Protein AF-A0A0B8N2N9-F1 (afdb_monomer_lite)

Foldseek 3Di:
DDDPVNDPLVVVLVVLCQLAPDFPDAAEVPDPPSNSHPCCLCVDDDVSVVSNLLCCQQRHEYEPADPPLVVLVVVCVVCDLVSLLNHAHYEYEDFAWAFDPDDPDRQIDGDPSSLVSLVSNLVRNLQYAEYEHEVLSRVVSVVVQVVVCVVPPCSLLRSLVVSLVSNPSSPNYNAYEYEDAQPDDDDPNVVSNVVSVHHYDHDPDPRPVCPPCVVVVVVVVVVVVVVVPDPDDDDDDDDDDDDPDDPDDDDDDDDDDD

Structure (mmCIF, N/CA/C/O backbone):
data_AF-A0A0B8N2N9-F1
#
_entry.id   AF-A0A0B8N2N9-F1
#
loop_
_atom_site.group_PDB
_atom_site.id
_atom_site.type_symbol
_atom_site.label_atom_id
_atom_site.label_alt_id
_atom_site.label_comp_id
_atom_site.label_asym_id
_atom_site.label_entity_id
_atom_site.label_seq_id
_atom_site.pdbx_PDB_ins_code
_atom_site.Cartn_x
_atom_site.Cartn_y
_atom_site.Cartn_z
_atom_site.occupancy
_atom_site.B_iso_or_equiv
_atom_site.auth_seq_id
_atom_site.auth_comp_id
_atom_site.auth_asym_id
_atom_site.auth_atom_id
_atom_site.pdbx_PDB_model_num
ATOM 1 N N . MET A 1 1 ? -22.002 8.592 38.693 1.00 50.53 1 MET A N 1
ATOM 2 C CA . MET A 1 1 ? -20.831 8.363 37.818 1.00 50.53 1 MET A CA 1
ATOM 3 C C . MET A 1 1 ? -21.271 7.616 36.566 1.00 50.53 1 MET A C 1
ATOM 5 O O . MET A 1 1 ? -21.759 6.496 36.663 1.00 50.53 1 MET A O 1
ATOM 9 N N . THR A 1 2 ? -21.170 8.249 35.402 1.00 67.31 2 THR A N 1
ATOM 10 C CA . THR A 1 2 ? -21.420 7.632 34.091 1.00 67.31 2 THR A CA 1
ATOM 11 C C . THR A 1 2 ? -20.153 6.925 33.614 1.00 67.31 2 THR A C 1
ATOM 13 O O . THR A 1 2 ? -19.107 7.550 33.493 1.00 67.31 2 THR A O 1
ATOM 16 N N . SER A 1 3 ? -20.231 5.614 33.376 1.00 88.38 3 SER A N 1
ATOM 17 C CA . SER A 1 3 ? -19.127 4.834 32.795 1.00 88.38 3 SER A CA 1
ATOM 18 C C . SER A 1 3 ? -19.016 5.098 31.290 1.00 88.38 3 SER A C 1
ATOM 20 O O . SER A 1 3 ? -20.041 5.211 30.620 1.00 88.38 3 SER A O 1
ATOM 22 N N . PHE A 1 4 ? -17.793 5.140 30.748 1.00 90.44 4 PHE A N 1
ATOM 23 C CA . PHE A 1 4 ? -17.531 5.313 29.311 1.00 90.44 4 PHE A CA 1
ATOM 24 C C . PHE A 1 4 ? -18.289 4.293 28.441 1.00 90.44 4 PHE A C 1
ATOM 26 O O . PHE A 1 4 ? -18.852 4.644 27.408 1.00 90.44 4 PHE A O 1
ATOM 33 N N . LEU A 1 5 ? -18.415 3.043 28.902 1.00 92.00 5 LEU A N 1
ATOM 34 C CA . LEU A 1 5 ? -19.148 1.987 28.187 1.00 92.00 5 LEU A CA 1
ATOM 35 C C . LEU A 1 5 ? -20.670 2.200 28.149 1.00 92.00 5 LEU A C 1
ATOM 37 O O . LEU A 1 5 ? -21.363 1.530 27.388 1.00 92.00 5 LEU A O 1
ATOM 41 N N . ARG A 1 6 ? -21.206 3.130 28.949 1.00 93.75 6 ARG A N 1
ATOM 42 C CA . ARG A 1 6 ? -22.623 3.523 28.899 1.00 93.75 6 ARG A CA 1
ATOM 43 C C . ARG A 1 6 ? -22.899 4.620 27.873 1.00 93.75 6 ARG A C 1
ATOM 45 O O . ARG A 1 6 ? -24.063 4.891 27.597 1.00 93.75 6 ARG A O 1
ATOM 52 N N . LEU A 1 7 ? -21.863 5.251 27.318 1.00 93.88 7 LEU A N 1
ATOM 53 C CA . LEU A 1 7 ? -22.02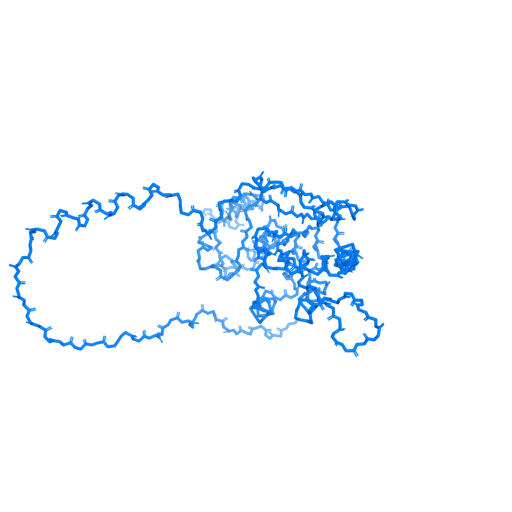8 6.176 26.198 1.00 93.88 7 LEU A CA 1
ATOM 54 C C . LEU A 1 7 ? -22.527 5.406 24.966 1.00 93.88 7 LEU A C 1
ATOM 56 O O . LEU A 1 7 ? -22.132 4.257 24.793 1.00 93.88 7 LEU A O 1
ATOM 60 N N . PRO A 1 8 ? -23.344 5.996 24.081 1.00 94.62 8 PRO A N 1
ATOM 61 C CA . PRO A 1 8 ? -23.713 5.350 22.824 1.00 94.62 8 PRO A CA 1
ATOM 62 C C . PRO A 1 8 ? -22.475 4.986 21.979 1.00 94.62 8 PRO A C 1
ATOM 64 O O . PRO A 1 8 ? -21.514 5.762 21.971 1.00 94.62 8 PRO A O 1
ATOM 67 N N . PRO A 1 9 ? -22.493 3.879 21.208 1.00 92.12 9 PRO A N 1
ATOM 68 C CA . PRO A 1 9 ? -21.352 3.459 20.381 1.00 92.12 9 PRO A CA 1
ATOM 69 C C . PRO A 1 9 ? -20.821 4.562 19.457 1.00 92.12 9 PRO A C 1
ATOM 71 O O . PRO A 1 9 ? -19.615 4.750 19.340 1.00 92.12 9 PRO A O 1
ATOM 74 N N . LYS A 1 10 ? -21.719 5.369 18.876 1.00 92.94 10 LYS A N 1
ATOM 75 C CA . LYS A 1 10 ? -21.349 6.512 18.027 1.00 92.94 10 LYS A CA 1
ATOM 76 C C . LYS A 1 10 ? -20.498 7.550 18.768 1.00 92.94 10 LYS A C 1
ATOM 78 O O . LYS A 1 10 ? -19.535 8.057 18.209 1.00 92.94 10 LYS A O 1
ATOM 83 N N . VAL A 1 11 ? -20.820 7.836 20.031 1.00 94.50 11 VAL A N 1
ATOM 84 C CA . VAL A 1 11 ? -20.056 8.787 20.856 1.00 94.50 11 VAL A CA 1
ATOM 85 C C . VAL A 1 11 ? -18.686 8.207 21.207 1.00 94.50 11 VAL A C 1
ATOM 87 O O . VAL A 1 11 ? -17.689 8.918 21.126 1.00 94.50 11 VAL A O 1
ATOM 90 N N . ARG A 1 12 ? -18.606 6.909 21.532 1.00 94.69 12 ARG A N 1
ATOM 91 C CA . ARG A 1 12 ? -17.315 6.238 21.768 1.00 94.69 12 ARG A CA 1
ATOM 92 C C . ARG A 1 12 ? -16.430 6.240 20.524 1.00 94.69 12 ARG A C 1
ATOM 94 O O . ARG A 1 12 ? -15.254 6.561 20.632 1.00 94.69 12 ARG A O 1
ATOM 101 N N . SER A 1 13 ? -17.005 5.968 19.352 1.00 92.12 13 SER A N 1
ATOM 102 C CA . SER A 1 13 ? -16.300 6.033 18.066 1.00 92.12 13 SER A CA 1
ATOM 103 C C . SER A 1 13 ? -15.718 7.419 17.792 1.00 92.12 13 SER A C 1
ATOM 105 O O . SER A 1 13 ? -14.561 7.511 17.395 1.00 92.12 13 SER A O 1
ATOM 107 N N . MET A 1 14 ? -16.458 8.494 18.087 1.00 92.06 14 MET A N 1
ATOM 108 C CA . MET A 1 14 ? -15.913 9.851 17.985 1.00 92.06 14 MET A CA 1
ATOM 109 C C . MET A 1 14 ? -14.700 10.040 18.898 1.00 92.06 14 MET A C 1
ATOM 111 O O . MET A 1 14 ? -13.682 10.546 18.443 1.00 92.06 14 MET A O 1
ATOM 115 N N . VAL A 1 15 ? -14.773 9.582 20.154 1.00 92.25 15 VAL A N 1
ATOM 116 C CA . VAL A 1 15 ? -13.629 9.637 21.081 1.00 92.25 15 VAL A CA 1
ATOM 117 C C . VAL A 1 15 ? -12.432 8.871 20.522 1.00 92.25 15 VAL A C 1
ATOM 119 O O . VAL A 1 15 ? -11.325 9.390 20.559 1.00 92.25 15 VAL A O 1
ATOM 122 N N . TYR A 1 16 ? -12.634 7.680 19.956 1.00 92.12 16 TYR A N 1
ATOM 123 C CA . TYR A 1 16 ? -11.548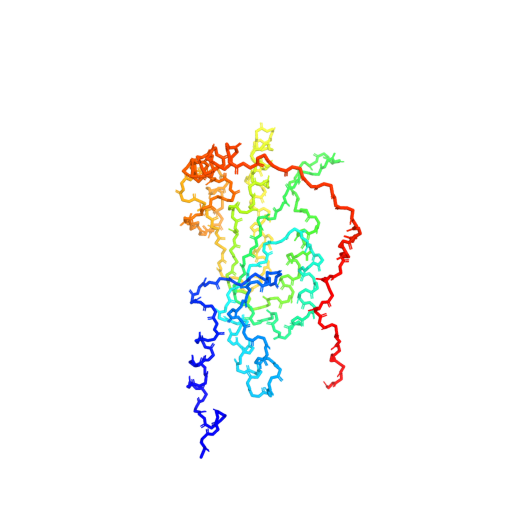 6.917 19.341 1.00 92.12 16 TYR A CA 1
ATOM 124 C C . TYR A 1 16 ? -10.884 7.651 18.176 1.00 92.12 16 TYR A C 1
ATOM 126 O O . TYR A 1 16 ? -9.663 7.629 18.107 1.00 92.12 16 TYR A O 1
ATOM 134 N N . ARG A 1 17 ? -11.644 8.345 17.319 1.00 89.44 17 ARG A N 1
ATOM 135 C CA . ARG A 1 17 ? -11.077 9.141 16.213 1.00 89.44 17 ARG A CA 1
ATOM 136 C C . ARG A 1 17 ? -10.231 10.322 16.691 1.00 89.44 17 ARG A C 1
ATOM 138 O O . ARG A 1 17 ? -9.261 10.686 16.042 1.00 89.44 17 ARG A O 1
ATOM 145 N N . TYR A 1 18 ? -10.553 10.903 17.848 1.00 88.00 18 TYR A N 1
ATOM 146 C CA . TYR A 1 18 ? -9.685 11.908 18.479 1.00 88.00 18 TYR A CA 1
ATOM 147 C C . TYR A 1 18 ? -8.385 11.310 19.046 1.00 88.00 18 TYR A C 1
ATOM 149 O O . TYR A 1 18 ? -7.447 12.050 19.328 1.00 88.00 18 TYR A O 1
ATOM 157 N N . LEU A 1 19 ? -8.335 9.987 19.224 1.00 86.56 19 LEU A N 1
ATOM 158 C CA . LEU A 1 19 ? -7.193 9.216 19.726 1.00 86.56 19 LEU A CA 1
ATOM 159 C C . LEU A 1 19 ? -6.447 8.489 18.596 1.00 86.56 19 LEU A C 1
ATOM 161 O O . LEU A 1 19 ? -5.787 7.477 18.832 1.00 86.56 19 LEU A O 1
ATOM 165 N N . THR A 1 20 ? -6.600 8.947 17.360 1.00 84.25 20 THR A N 1
ATOM 166 C CA . THR A 1 20 ? -5.866 8.444 16.197 1.00 84.25 20 THR A CA 1
ATOM 167 C C . THR A 1 20 ? -5.141 9.604 15.522 1.00 84.25 20 THR A C 1
ATOM 169 O O . THR A 1 20 ? -5.406 10.767 15.850 1.00 84.25 20 THR A O 1
ATOM 172 N N . PRO A 1 21 ? -4.182 9.341 14.616 1.00 82.25 21 PRO A N 1
ATOM 173 C CA . PRO A 1 21 ? -3.612 10.393 13.782 1.00 82.25 21 PRO A CA 1
ATOM 174 C C . PRO A 1 21 ? -4.698 11.202 13.066 1.00 82.25 21 PRO A C 1
ATOM 176 O O . PRO A 1 21 ? -5.846 10.764 12.957 1.00 82.25 21 PRO A O 1
ATOM 179 N N . ALA A 1 22 ? -4.324 12.397 12.598 1.00 77.50 22 ALA A N 1
ATOM 180 C CA . ALA A 1 22 ? -5.227 13.192 11.776 1.00 77.50 22 ALA A CA 1
ATOM 181 C C . ALA A 1 22 ? -5.685 12.365 10.567 1.00 77.50 22 ALA A C 1
ATOM 183 O O . ALA A 1 22 ? -4.952 11.491 10.103 1.00 77.50 22 ALA A O 1
ATOM 184 N N . GLU A 1 23 ? -6.901 12.630 10.099 1.00 72.88 23 GLU A N 1
ATOM 185 C CA . GLU A 1 23 ? -7.490 11.918 8.968 1.00 72.88 23 GLU A CA 1
ATOM 186 C C . GLU A 1 23 ? -6.533 11.916 7.768 1.00 72.88 23 GLU A C 1
ATOM 188 O O . GLU A 1 23 ? -5.922 12.938 7.456 1.00 72.88 23 GLU A O 1
ATOM 193 N N . GLY A 1 24 ? -6.351 10.743 7.159 1.00 73.44 24 GLY A N 1
ATOM 194 C CA . GLY A 1 24 ? -5.426 10.547 6.042 1.00 73.44 24 GLY A CA 1
ATOM 195 C C . GLY A 1 24 ? -3.945 10.448 6.417 1.00 73.44 24 GLY A C 1
ATOM 196 O O . GLY A 1 24 ? -3.142 10.153 5.544 1.00 73.44 24 GLY A O 1
ATOM 197 N N . MET A 1 25 ? -3.539 10.638 7.681 1.00 83.69 25 MET A N 1
ATOM 198 C CA . MET A 1 25 ? -2.133 10.437 8.052 1.00 83.69 25 MET A CA 1
ATOM 199 C C . MET A 1 25 ? -1.815 8.948 8.244 1.00 83.69 25 MET A C 1
ATOM 201 O O . MET A 1 25 ? -2.299 8.343 9.211 1.00 83.69 25 MET A O 1
ATOM 205 N N . PRO A 1 26 ? -0.972 8.358 7.379 1.00 88.62 26 PRO A N 1
ATOM 206 C CA . PRO A 1 26 ? -0.639 6.950 7.460 1.00 88.62 26 PRO A CA 1
ATOM 207 C C . PRO A 1 26 ? 0.281 6.659 8.651 1.00 88.62 26 PRO A C 1
ATOM 209 O O . PRO A 1 26 ? 1.091 7.486 9.076 1.00 88.62 26 PRO A O 1
ATOM 212 N N . ILE A 1 27 ? 0.181 5.442 9.174 1.00 89.50 27 ILE A N 1
ATOM 213 C CA . ILE A 1 27 ? 0.944 4.962 10.325 1.00 89.50 27 ILE A CA 1
ATOM 214 C C . ILE A 1 27 ? 2.067 4.051 9.872 1.00 89.50 27 ILE A C 1
ATOM 216 O O . ILE A 1 27 ? 1.830 3.094 9.148 1.00 89.50 27 ILE A O 1
ATOM 220 N N . CYS A 1 28 ? 3.271 4.282 10.377 1.00 89.00 28 CYS A N 1
ATOM 221 C CA . CYS A 1 28 ? 4.442 3.476 10.066 1.00 89.00 28 CYS A CA 1
ATOM 222 C C . CYS A 1 28 ? 4.719 2.480 11.206 1.00 89.00 28 CYS A C 1
ATOM 224 O O . CYS A 1 28 ? 5.262 2.904 12.225 1.00 89.00 28 CYS A O 1
ATOM 226 N N . PRO A 1 29 ? 4.373 1.180 11.113 1.00 86.19 29 PRO A N 1
ATOM 227 C CA . PRO A 1 29 ? 4.344 0.281 12.275 1.00 86.19 29 PRO A CA 1
ATOM 228 C C . PRO A 1 29 ? 5.657 0.133 13.053 1.00 86.19 29 PRO A C 1
ATOM 230 O O . PRO A 1 29 ? 5.628 -0.183 14.239 1.00 86.19 29 PRO A O 1
ATOM 233 N N . TRP A 1 30 ? 6.794 0.358 12.399 1.00 83.00 30 TRP A N 1
ATOM 234 C CA . TRP A 1 30 ? 8.130 0.264 12.996 1.00 83.00 30 TRP A CA 1
ATOM 235 C C . TRP A 1 30 ? 8.658 1.580 13.577 1.00 83.00 30 TRP A C 1
ATOM 237 O O . TRP A 1 30 ? 9.736 1.582 14.162 1.00 83.00 30 TRP A O 1
ATOM 247 N N . GLN A 1 31 ? 7.944 2.699 13.439 1.00 79.25 31 GLN A N 1
ATOM 248 C CA . GLN A 1 31 ? 8.361 3.960 14.050 1.00 79.25 31 GLN A CA 1
ATOM 249 C C . GLN A 1 31 ? 7.853 4.071 15.491 1.00 79.25 31 GLN A C 1
ATOM 251 O O . GLN A 1 31 ? 6.651 4.024 15.763 1.00 79.25 31 GLN A O 1
ATOM 256 N N . GLU A 1 32 ? 8.777 4.311 16.422 1.00 63.94 32 GLU A N 1
ATOM 257 C CA . GLU A 1 32 ? 8.475 4.534 17.843 1.00 63.94 32 GLU A CA 1
ATOM 258 C C . GLU A 1 32 ? 7.635 5.800 18.080 1.00 63.94 32 GLU A C 1
ATOM 260 O O . GLU A 1 32 ? 6.907 5.916 19.068 1.00 63.94 32 GLU A O 1
ATOM 265 N N . PHE A 1 33 ? 7.674 6.750 17.140 1.00 57.34 33 PHE A N 1
ATOM 266 C CA . PHE A 1 33 ? 6.966 8.028 17.229 1.00 57.34 33 PHE A CA 1
ATOM 267 C C . PHE A 1 33 ? 5.493 7.977 16.811 1.00 57.34 33 PHE A C 1
ATOM 269 O O . PHE A 1 33 ? 4.849 9.026 16.738 1.00 57.34 33 PHE A O 1
ATOM 276 N N . ASN A 1 34 ? 4.899 6.787 16.677 1.00 64.25 34 ASN A N 1
ATOM 277 C CA . ASN A 1 34 ? 3.444 6.596 16.597 1.00 64.25 34 ASN A CA 1
ATOM 278 C C . ASN A 1 34 ? 2.721 6.942 17.920 1.00 64.25 34 ASN A C 1
ATOM 280 O O . ASN A 1 34 ? 1.750 6.294 18.308 1.00 64.25 34 ASN A O 1
ATOM 284 N N . LYS A 1 35 ? 3.165 7.992 18.622 1.00 61.91 35 LYS A N 1
ATOM 285 C CA . LYS A 1 35 ? 2.694 8.459 19.936 1.00 61.91 35 LYS A CA 1
ATOM 286 C C . LYS A 1 35 ? 1.198 8.786 19.966 1.00 61.91 35 LYS A C 1
ATOM 288 O O . LYS A 1 35 ? 0.633 8.925 21.045 1.00 61.91 35 LYS A O 1
ATOM 293 N N . LYS A 1 36 ? 0.563 8.916 18.795 1.00 70.69 36 LYS A N 1
ATOM 294 C CA . LYS A 1 36 ? -0.879 9.154 18.642 1.00 70.69 36 LYS A CA 1
ATOM 295 C C . LYS A 1 36 ? -1.713 7.872 18.569 1.00 70.69 36 LYS A C 1
ATOM 297 O O . LYS A 1 36 ? -2.931 7.972 18.554 1.00 70.69 36 LYS A O 1
ATOM 302 N N . ILE A 1 37 ? -1.101 6.685 18.525 1.00 77.50 37 ILE A N 1
ATOM 303 C CA . ILE A 1 37 ? -1.834 5.415 18.579 1.00 77.50 37 ILE A CA 1
ATOM 304 C C . ILE A 1 37 ? -1.860 4.913 20.005 1.00 77.50 37 ILE A C 1
ATOM 306 O O . ILE A 1 37 ? -0.838 4.588 20.608 1.00 77.50 37 ILE A O 1
ATOM 310 N N . HIS A 1 38 ? -3.064 4.749 20.525 1.00 85.44 38 HIS A N 1
ATOM 311 C CA . HIS A 1 38 ? -3.257 4.222 21.860 1.00 85.44 38 HIS A CA 1
ATOM 312 C C . HIS A 1 38 ? -3.450 2.704 21.804 1.00 85.44 38 HIS A C 1
ATOM 314 O O . HIS A 1 38 ? -4.539 2.199 22.070 1.00 85.44 38 HIS A O 1
ATOM 320 N N . PHE A 1 39 ? -2.381 1.948 21.515 1.00 82.25 39 PHE A N 1
ATOM 321 C CA . PHE A 1 39 ? -2.417 0.473 21.480 1.00 82.25 39 PHE A CA 1
ATOM 322 C C . PHE A 1 39 ? -2.937 -0.154 22.785 1.00 82.25 39 PHE A C 1
ATOM 324 O O . PHE A 1 39 ? -3.526 -1.234 22.767 1.00 82.25 39 PHE A O 1
ATOM 331 N N . ASN A 1 40 ? -2.816 0.546 23.916 1.00 86.56 40 ASN A N 1
ATOM 332 C CA . ASN A 1 40 ? -3.397 0.129 25.196 1.00 86.56 40 ASN A CA 1
ATOM 333 C C . ASN A 1 40 ? -4.932 -0.028 25.145 1.00 86.56 40 ASN A C 1
ATOM 335 O O . ASN A 1 40 ? -5.495 -0.830 25.895 1.00 86.56 40 ASN A O 1
ATOM 339 N N . LEU A 1 41 ? -5.624 0.661 24.229 1.00 88.88 41 LEU A N 1
ATOM 340 C CA . LEU A 1 41 ? -7.060 0.472 23.997 1.00 88.88 41 LEU A CA 1
ATOM 341 C C . LEU A 1 41 ? -7.374 -0.936 23.483 1.00 88.88 41 LEU A C 1
ATOM 343 O O . LEU A 1 41 ? -8.385 -1.515 23.880 1.00 88.88 41 LEU A O 1
ATOM 347 N N . LEU A 1 42 ? -6.468 -1.542 22.705 1.00 88.38 42 LEU A N 1
ATOM 348 C CA . LEU A 1 42 ? -6.597 -2.937 22.271 1.00 88.38 42 LEU A CA 1
ATOM 349 C C . LEU A 1 42 ? -6.490 -3.930 23.440 1.00 88.38 42 LEU A C 1
ATOM 351 O O . LEU A 1 42 ? -6.885 -5.083 23.301 1.00 88.38 42 LEU A O 1
ATOM 355 N N . ARG A 1 43 ? -5.990 -3.493 24.601 1.00 87.81 43 ARG A N 1
ATOM 356 C CA . ARG A 1 43 ? -5.799 -4.324 25.800 1.00 87.81 43 ARG A CA 1
ATOM 357 C C . ARG A 1 43 ? -6.798 -4.031 26.922 1.00 87.81 43 ARG A C 1
ATOM 359 O O . ARG A 1 43 ? -6.758 -4.690 27.952 1.00 87.81 43 ARG A O 1
ATOM 366 N N . THR A 1 44 ? -7.687 -3.047 26.757 1.00 88.19 44 THR A N 1
ATOM 367 C CA . THR A 1 44 ? -8.502 -2.541 27.876 1.00 88.19 44 THR A CA 1
ATOM 368 C C . THR A 1 44 ? -9.672 -3.468 28.231 1.00 88.19 44 THR A C 1
ATOM 370 O O . THR A 1 44 ? -9.786 -3.926 29.363 1.00 88.19 44 THR A O 1
ATOM 373 N N . ASN A 1 45 ? -10.589 -3.723 27.293 1.00 92.19 45 ASN A N 1
ATOM 374 C CA . ASN A 1 45 ? -11.675 -4.702 27.442 1.00 92.19 45 ASN A CA 1
ATOM 375 C C . ASN A 1 45 ? -12.226 -5.097 26.068 1.00 92.19 45 ASN A C 1
ATOM 377 O O . ASN A 1 45 ? -11.976 -4.410 25.081 1.00 92.19 45 ASN A O 1
ATOM 381 N N . ARG A 1 46 ? -13.027 -6.168 26.010 1.00 93.25 46 ARG A N 1
ATOM 382 C CA . ARG A 1 46 ? -13.522 -6.741 24.749 1.00 93.25 46 ARG A CA 1
ATOM 383 C C . ARG A 1 46 ? -14.320 -5.760 23.883 1.00 93.25 46 ARG A C 1
ATOM 385 O O . ARG A 1 46 ? -14.155 -5.792 22.669 1.00 93.25 46 ARG A O 1
ATOM 392 N N . ILE A 1 47 ? -15.159 -4.910 24.481 1.00 94.38 47 ILE A N 1
ATOM 393 C CA . ILE A 1 47 ? -15.979 -3.944 23.728 1.00 94.38 47 ILE A CA 1
ATOM 394 C C . ILE A 1 47 ? -15.072 -2.880 23.108 1.00 94.38 47 ILE A C 1
ATOM 396 O O . ILE A 1 47 ? -15.111 -2.678 21.900 1.00 94.38 47 ILE A O 1
ATOM 400 N N . ILE A 1 48 ? -14.203 -2.266 23.919 1.00 94.06 48 ILE A N 1
ATOM 401 C CA . ILE A 1 48 ? -13.250 -1.254 23.437 1.00 94.06 48 ILE A CA 1
ATOM 402 C C . ILE A 1 48 ? -12.320 -1.852 22.385 1.00 94.06 48 ILE A C 1
ATOM 404 O O . ILE A 1 48 ? -12.105 -1.233 21.352 1.00 94.06 48 ILE A O 1
ATOM 408 N N . TYR A 1 49 ? -11.817 -3.067 22.607 1.00 93.31 49 TYR A N 1
ATOM 409 C CA . TYR A 1 49 ? -10.983 -3.771 21.642 1.00 93.31 49 TYR A CA 1
ATOM 410 C C . TYR A 1 49 ? -11.696 -3.936 20.298 1.00 93.31 49 TYR A C 1
ATOM 412 O O . TYR A 1 49 ? -11.119 -3.600 19.272 1.00 93.31 49 TYR A O 1
ATOM 420 N N . GLN A 1 50 ? -12.942 -4.423 20.284 1.00 93.94 50 GLN A N 1
ATOM 421 C CA . GLN A 1 50 ? -13.693 -4.650 19.045 1.00 93.94 50 GLN A CA 1
ATOM 422 C C . GLN A 1 50 ? -13.994 -3.350 18.293 1.00 93.94 50 GLN A C 1
ATOM 424 O O . GLN A 1 50 ? -13.860 -3.306 17.071 1.00 93.94 50 GLN A O 1
ATOM 429 N N . GLU A 1 51 ? -14.377 -2.296 19.010 1.00 94.69 51 GLU A N 1
ATOM 430 C CA . GLU A 1 51 ? -14.681 -1.000 18.401 1.00 94.69 51 GLU A CA 1
ATOM 431 C C . GLU A 1 51 ? -13.409 -0.317 17.888 1.00 94.69 51 GLU A C 1
ATOM 433 O O . GLU A 1 51 ? -13.348 0.096 16.730 1.00 94.69 51 GLU A O 1
ATOM 438 N N . TYR A 1 52 ? -12.365 -0.262 18.719 1.00 94.31 52 TYR A N 1
ATOM 439 C CA . TYR A 1 52 ? -11.114 0.403 18.376 1.00 94.31 52 TYR A CA 1
ATOM 440 C C . TYR A 1 52 ? -10.338 -0.340 17.291 1.00 94.31 52 TYR A C 1
ATOM 442 O O . TYR A 1 52 ? -9.840 0.304 16.376 1.00 94.31 52 TYR A O 1
ATOM 450 N N . ARG A 1 53 ? -10.275 -1.682 17.321 1.00 93.69 53 ARG A N 1
ATOM 451 C CA . ARG A 1 53 ? -9.599 -2.445 16.257 1.00 93.69 53 ARG A CA 1
ATOM 452 C C . ARG A 1 53 ? -10.247 -2.206 14.897 1.00 93.69 53 ARG A C 1
ATOM 454 O O . ARG A 1 53 ? -9.543 -2.176 13.898 1.00 93.69 53 ARG A O 1
ATOM 461 N N . SER A 1 54 ? -11.579 -2.079 14.851 1.00 93.62 54 SER A N 1
ATOM 462 C CA . SER A 1 54 ? -12.277 -1.868 13.586 1.00 93.62 54 SER A CA 1
ATOM 463 C C . SER A 1 54 ? -11.820 -0.549 12.992 1.00 93.62 54 SER A C 1
ATOM 465 O O . SER A 1 54 ? -11.370 -0.534 11.860 1.00 93.62 54 SER A O 1
ATOM 467 N N . LEU A 1 55 ? -11.846 0.513 13.793 1.00 93.25 55 LEU A N 1
ATOM 468 C CA . LEU A 1 55 ? -11.422 1.845 13.386 1.00 93.25 55 LEU A CA 1
ATOM 469 C C . LEU A 1 55 ? -9.934 1.888 13.013 1.00 93.25 55 LEU A C 1
ATOM 471 O O . LEU A 1 55 ? -9.605 2.324 11.917 1.00 93.25 55 LEU A O 1
ATOM 475 N N . LEU A 1 56 ? -9.050 1.382 13.881 1.00 92.50 56 LEU A N 1
ATOM 476 C CA . LEU A 1 56 ? -7.598 1.389 13.673 1.00 92.50 56 LEU A CA 1
ATOM 477 C C . LEU A 1 56 ? -7.209 0.733 12.349 1.00 92.50 56 LEU A C 1
ATOM 479 O O . LEU A 1 56 ? -6.422 1.300 11.607 1.00 92.50 56 LEU A O 1
ATOM 483 N N . TYR A 1 57 ? -7.742 -0.454 12.056 1.00 94.31 57 TYR A N 1
ATOM 484 C CA . TYR A 1 57 ? -7.346 -1.165 10.846 1.00 94.31 57 TYR A CA 1
ATOM 485 C C . TYR A 1 57 ? -8.148 -0.743 9.615 1.00 94.31 57 TYR A C 1
ATOM 487 O O . TYR A 1 57 ? -7.616 -0.852 8.523 1.00 94.31 57 TYR A O 1
ATOM 495 N N . SER A 1 58 ? -9.394 -0.268 9.741 1.00 93.94 58 SER A N 1
ATOM 496 C CA . SER A 1 58 ? -10.202 0.062 8.558 1.00 93.94 58 SER A CA 1
ATOM 497 C C . SER A 1 58 ? -10.175 1.520 8.124 1.00 93.94 58 SER A C 1
ATOM 499 O O . SER A 1 58 ? -10.512 1.789 6.976 1.00 93.94 58 SER A O 1
ATOM 501 N N . GLU A 1 59 ? -9.872 2.453 9.026 1.00 92.00 59 GLU A N 1
ATOM 502 C CA . GLU A 1 59 ? -9.905 3.895 8.734 1.00 92.00 59 GLU A CA 1
ATOM 503 C C . GLU A 1 59 ? -8.510 4.514 8.636 1.00 92.00 59 GLU A C 1
ATOM 505 O O . GLU A 1 59 ? -8.382 5.608 8.097 1.00 92.00 59 GLU A O 1
ATOM 510 N N . ILE A 1 60 ? -7.473 3.846 9.146 1.00 91.88 60 ILE A N 1
ATOM 511 C CA . ILE A 1 60 ? -6.122 4.402 9.151 1.00 91.88 60 ILE A CA 1
ATOM 512 C C . ILE A 1 60 ? -5.256 3.680 8.117 1.00 91.88 60 ILE A C 1
ATOM 514 O O . ILE A 1 60 ? -5.151 2.450 8.172 1.00 91.88 60 ILE A O 1
ATOM 518 N N . PRO A 1 61 ? -4.605 4.422 7.208 1.00 93.62 61 PRO A N 1
ATOM 519 C CA . PRO A 1 61 ? -3.627 3.845 6.304 1.00 93.62 61 PRO A CA 1
ATOM 520 C C . PRO A 1 61 ? -2.346 3.407 7.027 1.00 93.62 61 PRO A C 1
ATOM 522 O O . PRO A 1 61 ? -1.965 3.981 8.052 1.00 93.62 61 PRO A O 1
ATOM 525 N N . PHE A 1 62 ? -1.635 2.426 6.470 1.00 93.62 62 PHE A N 1
ATOM 526 C CA . PHE A 1 62 ? -0.353 1.958 7.012 1.00 93.62 62 PHE A CA 1
ATOM 527 C C . PHE A 1 62 ? 0.793 2.153 6.016 1.00 93.62 62 PHE A C 1
ATOM 529 O O . PHE A 1 62 ? 0.738 1.626 4.908 1.00 93.62 62 PHE A O 1
ATOM 536 N N . ARG A 1 63 ? 1.869 2.841 6.423 1.00 92.94 63 ARG A N 1
ATOM 537 C CA . ARG A 1 63 ? 3.135 2.862 5.684 1.00 92.94 63 ARG A CA 1
ATOM 538 C C . ARG A 1 63 ? 3.868 1.548 5.896 1.00 92.94 63 ARG A C 1
ATOM 540 O O . ARG A 1 63 ? 4.439 1.317 6.956 1.00 92.94 63 ARG A O 1
ATOM 547 N N . LEU A 1 64 ? 3.815 0.702 4.875 1.00 92.69 64 LEU A N 1
ATOM 548 C CA . LEU A 1 64 ? 4.506 -0.579 4.741 1.00 92.69 64 LEU A CA 1
ATOM 549 C C . LEU A 1 64 ? 5.770 -0.452 3.852 1.00 92.69 64 LEU A C 1
ATOM 551 O O . LEU A 1 64 ? 6.312 -1.440 3.365 1.00 92.69 64 LEU A O 1
ATOM 555 N N . GLU A 1 65 ? 6.297 0.769 3.743 1.00 88.06 65 GLU A N 1
ATOM 556 C CA . GLU A 1 65 ? 7.531 1.150 3.051 1.00 88.06 65 GLU A CA 1
ATOM 557 C C . GLU A 1 65 ? 8.804 0.703 3.803 1.00 88.06 65 GLU A C 1
ATOM 559 O O . GLU A 1 65 ? 9.507 1.507 4.416 1.00 88.06 65 GLU A O 1
ATOM 564 N N . THR A 1 66 ? 9.114 -0.591 3.805 1.00 83.12 66 THR A N 1
ATOM 565 C CA . THR A 1 66 ? 10.361 -1.094 4.397 1.00 83.12 66 THR A CA 1
ATOM 566 C C . THR A 1 66 ? 11.026 -2.137 3.520 1.00 83.12 66 THR A C 1
ATOM 568 O O . THR A 1 66 ? 10.375 -2.973 2.899 1.00 83.12 66 THR A O 1
ATOM 571 N N . TRP A 1 67 ? 12.354 -2.099 3.519 1.00 73.88 67 TRP A N 1
ATOM 572 C CA . TRP A 1 67 ? 13.215 -3.085 2.872 1.00 73.88 67 TRP A CA 1
ATOM 573 C C . TRP A 1 67 ? 13.379 -4.365 3.697 1.00 73.88 67 TRP A C 1
ATOM 575 O O . TRP A 1 67 ? 13.816 -5.393 3.181 1.00 73.88 67 TRP A O 1
ATOM 585 N N . ALA A 1 68 ? 13.040 -4.307 4.987 1.00 84.00 68 ALA A N 1
ATOM 586 C CA . ALA A 1 68 ? 13.137 -5.434 5.900 1.00 84.00 68 ALA A CA 1
ATOM 587 C C . ALA A 1 68 ? 11.850 -6.266 5.837 1.00 84.00 68 ALA A C 1
ATOM 589 O O . ALA A 1 68 ? 10.890 -6.044 6.582 1.00 84.00 68 ALA A O 1
ATOM 590 N N . VAL A 1 69 ? 11.838 -7.239 4.931 1.00 78.94 69 VAL A N 1
ATOM 591 C CA . VAL A 1 69 ? 10.710 -8.159 4.705 1.00 78.94 69 VAL A CA 1
ATOM 592 C C . VAL A 1 69 ? 10.343 -8.916 5.981 1.00 78.94 69 VAL A C 1
ATOM 594 O O . VAL A 1 69 ? 9.170 -9.185 6.243 1.00 78.94 69 VAL A O 1
ATOM 597 N N . GLU A 1 70 ? 11.332 -9.198 6.824 1.00 84.38 70 GLU A N 1
ATOM 598 C CA . GLU A 1 70 ? 11.170 -9.853 8.115 1.00 84.38 70 GLU A CA 1
ATOM 599 C C . GLU A 1 70 ? 10.345 -8.995 9.083 1.00 84.38 70 GLU A C 1
ATOM 601 O O . GLU A 1 70 ? 9.537 -9.536 9.838 1.00 84.38 70 GLU A O 1
ATOM 606 N N . LEU A 1 71 ? 10.485 -7.663 9.033 1.00 86.38 71 LEU A N 1
ATOM 607 C CA . LEU A 1 71 ? 9.673 -6.750 9.845 1.00 86.38 71 LEU A CA 1
ATOM 608 C C . LEU A 1 71 ? 8.215 -6.751 9.387 1.00 86.38 71 LEU A C 1
ATOM 610 O O . LEU A 1 71 ? 7.319 -6.788 10.229 1.00 86.38 71 LEU A O 1
ATOM 614 N N . LEU A 1 72 ? 7.966 -6.767 8.074 1.00 89.06 72 LEU A N 1
ATOM 615 C CA . LEU A 1 72 ? 6.607 -6.869 7.533 1.00 89.06 72 LEU A CA 1
ATOM 616 C C . LEU A 1 72 ? 5.963 -8.203 7.890 1.00 89.06 72 LEU A C 1
ATOM 618 O O . LEU A 1 72 ? 4.821 -8.232 8.345 1.00 89.06 72 LEU A O 1
ATOM 622 N N . ALA A 1 73 ? 6.697 -9.304 7.723 1.00 87.06 73 ALA A N 1
ATOM 623 C CA . ALA A 1 73 ? 6.222 -10.628 8.092 1.00 87.06 73 ALA A CA 1
ATOM 624 C C . ALA A 1 73 ? 5.868 -10.688 9.584 1.00 87.06 73 ALA A C 1
ATOM 626 O O . ALA A 1 73 ? 4.738 -11.038 9.919 1.00 87.06 73 ALA A O 1
ATOM 627 N N . LYS A 1 74 ? 6.784 -10.244 10.456 1.00 88.62 74 LYS A N 1
ATOM 628 C CA . LYS A 1 74 ? 6.568 -10.180 11.906 1.00 88.62 74 LYS A CA 1
ATOM 629 C C . LYS A 1 74 ? 5.361 -9.315 12.264 1.00 88.62 74 LYS A C 1
ATOM 631 O O . LYS A 1 74 ? 4.565 -9.708 13.112 1.00 88.62 74 LYS A O 1
ATOM 636 N N . TRP A 1 75 ? 5.193 -8.166 11.614 1.00 91.06 75 TRP A N 1
ATOM 637 C CA . TRP A 1 75 ? 4.048 -7.292 11.854 1.00 91.06 75 TRP A CA 1
ATOM 638 C C . TRP A 1 75 ? 2.720 -7.952 11.463 1.00 91.06 75 TRP A C 1
ATOM 640 O O . TRP A 1 75 ? 1.769 -7.932 12.248 1.00 91.06 75 TRP A O 1
ATOM 650 N N . PHE A 1 76 ? 2.654 -8.591 10.292 1.00 92.38 76 PHE A N 1
ATOM 651 C CA . PHE A 1 76 ? 1.466 -9.333 9.867 1.00 92.38 76 PHE A CA 1
ATOM 652 C C . PHE A 1 76 ? 1.120 -10.473 10.828 1.00 92.38 76 PHE A C 1
ATOM 654 O O . PHE A 1 76 ? -0.054 -10.655 11.162 1.00 92.38 76 PHE A O 1
ATOM 661 N N . ASP A 1 77 ? 2.129 -11.194 11.314 1.00 90.50 77 ASP A N 1
ATOM 662 C CA . ASP A 1 77 ? 1.949 -12.276 12.281 1.00 90.50 77 ASP A CA 1
ATOM 663 C C . ASP A 1 77 ? 1.425 -11.739 13.626 1.00 90.50 77 ASP A C 1
ATOM 665 O O . ASP A 1 77 ? 0.543 -12.342 14.238 1.00 90.50 77 ASP A O 1
ATOM 669 N N . GLN A 1 78 ? 1.891 -10.561 14.056 1.00 90.25 78 GLN A N 1
ATOM 670 C CA . GLN A 1 78 ? 1.449 -9.907 15.291 1.00 90.25 78 GLN A CA 1
ATOM 671 C C . GLN A 1 78 ? 0.008 -9.396 15.229 1.00 90.25 78 GLN A C 1
ATOM 673 O O . GLN A 1 78 ? -0.746 -9.559 16.191 1.00 90.25 78 GLN A O 1
ATOM 678 N N . ILE A 1 79 ? -0.397 -8.756 14.127 1.00 92.00 79 ILE A N 1
ATOM 679 C CA . ILE A 1 79 ? -1.779 -8.276 13.997 1.00 92.00 79 ILE A CA 1
ATOM 680 C C . ILE A 1 79 ? -2.737 -9.432 13.694 1.00 92.00 79 ILE A C 1
ATOM 682 O O . ILE A 1 79 ? -3.907 -9.378 14.080 1.00 92.00 79 ILE A O 1
ATOM 686 N N . GLY A 1 80 ? -2.251 -10.481 13.032 1.00 93.25 80 GLY A N 1
ATOM 687 C CA . GLY A 1 80 ? -3.015 -11.651 12.631 1.00 93.25 80 GLY A CA 1
ATOM 688 C C . GLY A 1 80 ? -4.029 -11.379 11.514 1.00 93.25 80 GLY A C 1
ATOM 689 O O . GLY A 1 80 ? -4.491 -10.259 11.275 1.00 93.25 80 GLY A O 1
ATOM 690 N N . GLN A 1 81 ? -4.455 -12.458 10.853 1.00 95.62 81 GLN A N 1
ATOM 691 C CA . GLN A 1 81 ? -5.353 -12.413 9.691 1.00 95.62 81 GLN A CA 1
ATOM 692 C C . GLN A 1 81 ? -6.676 -11.668 9.960 1.00 95.62 81 GLN A C 1
ATOM 694 O O . GLN A 1 81 ? -7.211 -10.978 9.094 1.00 95.62 81 GLN A O 1
ATOM 699 N N . GLN A 1 82 ? -7.215 -11.779 11.178 1.00 95.25 82 GLN A N 1
ATOM 700 C CA . GLN A 1 82 ? -8.500 -11.177 11.555 1.00 95.25 82 GLN A CA 1
ATOM 701 C C . GLN A 1 82 ? -8.484 -9.645 11.569 1.00 95.25 82 GLN A C 1
ATOM 703 O O . GLN A 1 82 ? -9.550 -9.033 11.421 1.00 95.25 82 GLN A O 1
ATOM 708 N N . ASN A 1 83 ? -7.308 -9.052 11.776 1.00 95.56 83 ASN A N 1
ATOM 709 C CA . ASN A 1 83 ? -7.094 -7.612 11.731 1.00 95.56 83 ASN A CA 1
ATOM 710 C C . ASN A 1 83 ? -6.563 -7.186 10.362 1.00 95.56 83 ASN A C 1
ATOM 712 O O . ASN A 1 83 ? -7.068 -6.212 9.817 1.00 95.56 83 ASN A O 1
ATOM 716 N N . ALA A 1 84 ? -5.645 -7.955 9.764 1.00 96.62 84 ALA A N 1
ATOM 717 C CA . ALA A 1 84 ? -5.108 -7.669 8.431 1.00 96.62 84 ALA A CA 1
ATOM 718 C C . ALA A 1 84 ? -6.214 -7.533 7.369 1.00 96.62 84 ALA A C 1
ATOM 720 O O . ALA A 1 84 ? -6.215 -6.590 6.584 1.00 96.62 84 ALA A O 1
ATOM 721 N N . ARG A 1 85 ? -7.247 -8.384 7.419 1.00 97.25 85 ARG A N 1
ATOM 722 C CA . ARG A 1 85 ? -8.405 -8.302 6.509 1.00 97.25 85 ARG A CA 1
ATOM 723 C C . ARG A 1 85 ? -9.225 -7.008 6.614 1.00 97.25 85 ARG A C 1
ATOM 725 O O . ARG A 1 85 ? -10.094 -6.778 5.778 1.00 97.25 85 ARG A O 1
ATOM 732 N N . LEU A 1 86 ? -9.053 -6.233 7.687 1.00 97.50 86 LEU A N 1
ATOM 733 C CA . LEU A 1 86 ? -9.748 -4.960 7.888 1.00 97.50 86 LEU A CA 1
ATOM 734 C C . LEU A 1 86 ? -9.010 -3.798 7.221 1.00 97.50 86 LEU A C 1
ATOM 736 O O . LEU A 1 86 ? -9.656 -2.783 6.978 1.00 97.50 86 LEU A O 1
ATOM 740 N N . ILE A 1 87 ? -7.720 -3.970 6.911 1.00 97.62 87 ILE A N 1
ATOM 741 C CA . ILE A 1 87 ? -6.873 -2.969 6.259 1.00 97.62 87 ILE A CA 1
ATOM 742 C C . ILE A 1 87 ? -7.485 -2.570 4.924 1.00 97.62 87 ILE A C 1
ATOM 744 O O . ILE A 1 87 ? -7.813 -3.427 4.102 1.00 97.62 87 ILE A O 1
ATOM 748 N N . ARG A 1 88 ? -7.661 -1.259 4.735 1.00 97.50 88 ARG A N 1
ATOM 749 C CA . ARG A 1 88 ? -8.230 -0.668 3.515 1.00 97.50 88 ARG A CA 1
ATOM 750 C C . ARG A 1 88 ? -7.201 0.050 2.665 1.00 97.50 88 ARG A C 1
ATOM 752 O O . ARG A 1 88 ? -7.373 0.072 1.452 1.00 97.50 88 ARG A O 1
ATOM 759 N N . GLU A 1 89 ? -6.145 0.562 3.278 1.00 97.19 89 GLU A N 1
ATOM 760 C CA . GLU A 1 89 ? -5.149 1.376 2.597 1.00 97.19 89 GLU A CA 1
ATOM 761 C C . GLU A 1 89 ? -3.753 1.093 3.144 1.00 97.19 89 GLU A C 1
ATOM 763 O O . GLU A 1 89 ? -3.550 1.025 4.362 1.00 97.19 89 GLU A O 1
ATOM 768 N N . ILE A 1 90 ? -2.800 0.896 2.237 1.00 96.69 90 ILE A N 1
ATOM 769 C CA . ILE A 1 90 ? -1.386 0.717 2.565 1.00 96.69 90 ILE A CA 1
ATOM 770 C C . ILE A 1 90 ? -0.523 1.527 1.611 1.00 96.69 90 ILE A C 1
ATOM 772 O O . ILE A 1 90 ? -0.867 1.682 0.442 1.00 96.69 90 ILE A O 1
ATOM 776 N N . TYR A 1 91 ? 0.633 1.944 2.109 1.00 95.38 91 TYR A N 1
ATOM 777 C CA . TYR A 1 91 ? 1.709 2.500 1.307 1.00 95.38 91 TYR A CA 1
ATOM 778 C C . TYR A 1 91 ? 2.818 1.468 1.212 1.00 95.38 91 TYR A C 1
ATOM 780 O O . TYR A 1 91 ? 3.191 0.880 2.227 1.00 95.38 91 TYR A O 1
ATOM 788 N N . ILE A 1 92 ? 3.360 1.243 0.026 1.00 94.62 92 ILE A N 1
ATOM 789 C CA . ILE A 1 92 ? 4.518 0.374 -0.181 1.00 94.62 92 ILE A CA 1
ATOM 790 C C . ILE A 1 92 ? 5.566 1.094 -1.026 1.00 94.62 92 ILE A C 1
ATOM 792 O O . ILE A 1 92 ? 5.285 2.089 -1.696 1.00 94.62 92 ILE A O 1
ATOM 796 N N . LEU A 1 93 ? 6.785 0.565 -1.008 1.00 92.81 93 LEU A N 1
ATOM 797 C CA . LEU A 1 93 ? 7.790 0.932 -1.999 1.00 92.81 93 LEU A CA 1
ATOM 798 C C . LEU A 1 93 ? 7.416 0.344 -3.360 1.00 92.81 93 LEU A C 1
ATOM 800 O O . LEU A 1 93 ? 6.753 -0.694 -3.438 1.00 92.81 93 LEU A O 1
ATOM 804 N N . PHE A 1 94 ? 7.899 0.967 -4.432 1.00 93.00 94 PHE A N 1
ATOM 805 C CA . PHE A 1 94 ? 7.836 0.365 -5.754 1.00 93.00 94 PHE A CA 1
ATOM 806 C C . PHE A 1 94 ? 8.590 -0.978 -5.725 1.00 93.00 94 PHE A C 1
ATOM 808 O O . PHE A 1 94 ? 9.761 -1.013 -5.307 1.00 93.00 94 PHE A O 1
ATOM 815 N N . PRO A 1 95 ? 7.953 -2.091 -6.139 1.00 93.81 95 PRO A N 1
ATOM 816 C CA . PRO A 1 95 ? 8.616 -3.381 -6.178 1.00 93.81 95 PRO A CA 1
ATOM 817 C C . PRO A 1 95 ? 9.822 -3.322 -7.112 1.00 93.81 95 PRO A C 1
ATOM 819 O O . PRO A 1 95 ? 9.689 -3.074 -8.301 1.00 93.81 95 PRO A O 1
ATOM 822 N N . ARG A 1 96 ? 11.014 -3.562 -6.571 1.00 91.94 96 ARG A N 1
ATOM 823 C CA . ARG A 1 96 ? 12.234 -3.789 -7.348 1.00 91.94 96 ARG A CA 1
ATOM 824 C C . ARG A 1 96 ? 12.007 -4.851 -8.426 1.00 91.94 96 ARG A C 1
ATOM 826 O O . ARG A 1 96 ? 11.545 -5.952 -8.119 1.00 91.94 96 ARG A O 1
ATOM 833 N N . VAL A 1 97 ? 12.374 -4.503 -9.654 1.00 93.06 97 VAL A N 1
ATOM 834 C CA . VAL A 1 97 ? 12.324 -5.362 -10.837 1.00 93.06 97 VAL A CA 1
ATOM 835 C C . VAL A 1 97 ? 13.732 -5.45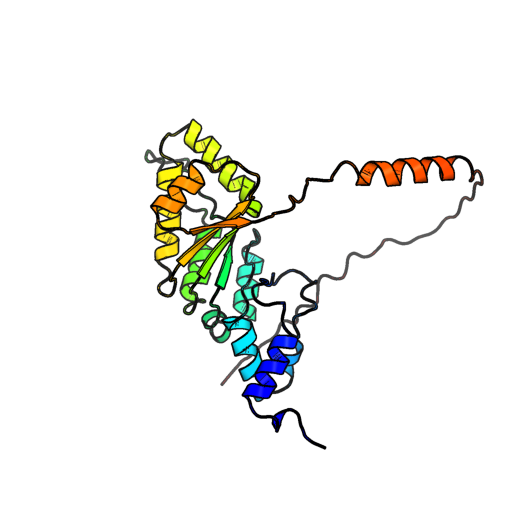1 -11.415 1.00 93.06 97 VAL A C 1
ATOM 837 O O . VAL A 1 97 ? 14.423 -4.438 -11.502 1.00 93.06 97 VAL A O 1
ATOM 840 N N . HIS A 1 98 ? 14.159 -6.647 -11.802 1.00 88.56 98 HIS A N 1
ATOM 841 C CA . HIS A 1 98 ? 15.444 -6.887 -12.454 1.00 88.56 98 HIS A CA 1
ATOM 842 C C . HIS A 1 98 ? 15.274 -7.811 -13.666 1.00 88.56 98 HIS A C 1
ATOM 844 O O . HIS A 1 98 ? 14.282 -8.533 -13.780 1.00 88.56 98 HIS A O 1
ATOM 850 N N . THR A 1 99 ? 16.261 -7.837 -14.557 1.00 84.69 99 THR A N 1
ATOM 851 C CA . THR A 1 99 ? 16.334 -8.811 -15.654 1.00 84.69 99 THR A CA 1
ATOM 852 C C . THR A 1 99 ? 16.836 -10.165 -15.138 1.00 84.69 99 THR A C 1
ATOM 854 O O . THR A 1 99 ? 17.546 -10.256 -14.127 1.00 84.69 99 THR A O 1
ATOM 857 N N . LYS A 1 100 ? 16.459 -11.267 -15.799 1.00 76.75 100 LYS A N 1
ATOM 858 C CA . LYS A 1 100 ? 17.056 -12.583 -15.521 1.00 76.75 100 LYS A CA 1
ATOM 859 C C . LYS A 1 100 ? 18.453 -12.636 -16.133 1.00 76.75 100 LYS A C 1
ATOM 861 O O . LYS A 1 100 ? 18.607 -12.754 -17.339 1.00 76.75 100 LYS A O 1
ATOM 866 N N . THR A 1 101 ? 19.478 -12.642 -15.290 1.00 62.38 101 THR A N 1
ATOM 867 C CA . THR A 1 101 ? 20.897 -12.597 -15.687 1.00 62.38 101 THR A CA 1
ATOM 868 C C . THR A 1 101 ? 21.419 -13.815 -16.472 1.00 62.38 101 THR A C 1
ATOM 870 O O . THR A 1 101 ? 22.581 -13.813 -16.870 1.00 62.38 101 THR A O 1
ATOM 873 N N . HIS A 1 102 ? 20.614 -14.863 -16.702 1.00 54.75 102 HIS A N 1
ATOM 874 C CA . HIS A 1 102 ? 21.108 -16.160 -17.200 1.00 54.75 102 HIS A CA 1
ATOM 875 C C . HIS A 1 102 ? 20.227 -16.879 -18.235 1.00 54.75 102 HIS A C 1
ATOM 877 O O . HIS A 1 102 ? 20.437 -18.068 -18.473 1.00 54.75 102 HIS A O 1
ATOM 883 N N . LEU A 1 103 ? 19.250 -16.217 -18.853 1.00 55.16 103 LEU A N 1
ATOM 884 C CA . LEU A 1 103 ? 18.408 -16.839 -19.881 1.00 55.16 103 LEU A CA 1
ATOM 885 C C . LEU A 1 103 ? 18.370 -15.971 -21.138 1.00 55.16 103 LEU A C 1
ATOM 887 O O . LEU A 1 103 ? 18.463 -14.754 -21.043 1.00 55.16 103 LEU A O 1
ATOM 891 N N . ASP A 1 104 ? 18.180 -16.610 -22.296 1.00 58.53 104 ASP A N 1
ATOM 892 C CA . ASP A 1 104 ? 18.002 -15.979 -23.619 1.00 58.53 104 ASP A CA 1
ATOM 893 C C . ASP A 1 104 ? 16.751 -15.069 -23.713 1.00 58.53 104 ASP A C 1
ATOM 895 O O . ASP A 1 104 ? 16.398 -14.598 -24.792 1.00 58.53 104 ASP A O 1
ATOM 899 N N . ASP A 1 105 ? 16.070 -14.845 -22.588 1.00 64.06 105 ASP A N 1
ATOM 900 C CA . ASP A 1 105 ? 14.886 -14.015 -22.434 1.00 64.06 105 ASP A CA 1
ATOM 901 C C . ASP A 1 105 ? 15.130 -13.024 -21.277 1.00 64.06 105 ASP A C 1
ATOM 903 O O . ASP A 1 105 ? 15.066 -13.421 -20.103 1.00 64.06 105 ASP A O 1
ATOM 907 N N . PRO A 1 106 ? 15.459 -11.755 -21.585 1.00 72.88 106 PRO A N 1
ATOM 908 C CA . PRO A 1 106 ? 15.742 -10.715 -20.599 1.00 72.88 106 PRO A CA 1
ATOM 909 C C . PRO A 1 106 ? 14.486 -10.203 -19.876 1.00 72.88 106 PRO A C 1
ATOM 911 O O . PRO A 1 106 ? 14.579 -9.221 -19.144 1.00 72.88 106 PRO A O 1
ATOM 914 N N . ALA A 1 107 ? 13.335 -10.875 -20.020 1.00 84.94 107 ALA A N 1
ATOM 915 C CA . ALA A 1 107 ? 12.068 -10.467 -19.428 1.00 84.94 107 ALA A CA 1
ATOM 916 C C . ALA A 1 107 ? 12.209 -9.986 -17.965 1.00 84.94 107 ALA A C 1
ATOM 918 O O . ALA A 1 107 ? 12.806 -10.695 -17.135 1.00 84.94 107 ALA A O 1
ATOM 919 N N . PRO A 1 108 ? 11.626 -8.821 -17.622 1.00 91.00 108 PRO A N 1
ATOM 920 C CA . PRO A 1 108 ? 11.666 -8.298 -16.266 1.00 91.00 108 PRO A CA 1
ATOM 921 C C . PRO A 1 108 ? 11.020 -9.259 -15.260 1.00 91.00 108 PRO A C 1
ATOM 923 O O . PRO A 1 108 ? 10.048 -9.960 -15.559 1.00 91.00 108 PRO A O 1
ATOM 926 N N . VAL A 1 109 ? 11.551 -9.287 -14.038 1.00 93.69 109 VAL A N 1
ATOM 927 C CA . VAL A 1 109 ? 11.046 -10.101 -12.923 1.00 93.69 109 VAL A CA 1
ATOM 928 C C . VAL A 1 109 ? 11.059 -9.281 -11.640 1.00 93.69 109 VAL A C 1
ATOM 930 O O . VAL A 1 109 ? 12.026 -8.577 -11.361 1.00 93.69 109 VAL A O 1
ATOM 933 N N . ILE A 1 110 ? 9.994 -9.387 -10.843 1.00 94.44 110 ILE A N 1
ATOM 934 C CA . ILE A 1 110 ? 9.940 -8.786 -9.505 1.00 94.44 110 ILE A CA 1
ATOM 935 C C . ILE A 1 110 ? 10.884 -9.560 -8.582 1.00 94.44 110 ILE A C 1
ATOM 937 O O . ILE A 1 110 ? 10.828 -10.789 -8.540 1.00 94.44 110 ILE A O 1
ATOM 941 N N . ASP A 1 111 ? 11.702 -8.837 -7.818 1.00 92.25 111 ASP A N 1
ATOM 942 C CA . ASP A 1 111 ? 12.581 -9.421 -6.806 1.00 92.25 111 ASP A CA 1
ATOM 943 C C . ASP A 1 111 ? 11.798 -10.359 -5.872 1.00 92.25 111 ASP A C 1
ATOM 945 O O . ASP A 1 111 ? 10.721 -10.015 -5.377 1.00 92.25 111 ASP A O 1
ATOM 949 N N . GLU A 1 112 ? 12.354 -11.541 -5.613 1.00 91.56 112 GLU A N 1
ATOM 950 C CA . GLU A 1 112 ? 11.706 -12.609 -4.843 1.00 91.56 112 GLU A CA 1
ATOM 951 C C . GLU A 1 112 ? 11.197 -12.126 -3.474 1.00 91.56 112 GLU A C 1
ATOM 953 O O . GLU A 1 112 ? 10.103 -12.493 -3.042 1.00 91.56 112 GLU A O 1
ATOM 958 N N . ARG A 1 113 ? 11.939 -11.244 -2.792 1.00 89.56 113 ARG A N 1
ATOM 959 C CA . ARG A 1 113 ? 11.533 -10.729 -1.478 1.00 89.56 113 ARG A CA 1
ATOM 960 C C . ARG A 1 113 ? 10.315 -9.821 -1.584 1.00 89.56 113 ARG A C 1
ATOM 962 O O . ARG A 1 113 ? 9.419 -9.879 -0.742 1.00 89.56 113 ARG A O 1
ATOM 969 N N . HIS A 1 114 ? 10.256 -8.997 -2.624 1.00 90.25 114 HIS A N 1
ATOM 970 C CA . HIS A 1 114 ? 9.088 -8.166 -2.898 1.00 90.25 114 HIS A CA 1
ATOM 971 C C . HIS A 1 114 ? 7.895 -9.001 -3.365 1.00 90.25 114 HIS A C 1
ATOM 973 O O . HIS A 1 114 ? 6.773 -8.741 -2.930 1.00 90.25 114 HIS A O 1
ATOM 979 N N . ALA A 1 115 ? 8.121 -10.041 -4.172 1.00 93.19 115 ALA A N 1
ATOM 980 C CA . ALA A 1 115 ? 7.072 -10.971 -4.581 1.00 93.19 115 ALA A CA 1
ATOM 981 C C . ALA A 1 115 ? 6.395 -11.629 -3.364 1.00 93.19 115 ALA A C 1
ATOM 983 O O . ALA A 1 115 ? 5.165 -11.617 -3.274 1.00 93.19 115 ALA A O 1
ATOM 984 N N . GLN A 1 116 ? 7.187 -12.076 -2.381 1.00 91.31 116 GLN A N 1
ATOM 985 C CA . GLN A 1 116 ? 6.702 -12.659 -1.123 1.00 91.31 116 GLN A CA 1
ATOM 986 C C . GLN A 1 116 ? 5.896 -11.672 -0.263 1.00 91.31 116 GLN A C 1
ATOM 988 O O . GLN A 1 116 ? 4.908 -12.056 0.371 1.00 91.31 116 GLN A O 1
ATOM 993 N N . ILE A 1 117 ? 6.283 -10.392 -0.229 1.00 90.31 117 ILE A N 1
ATOM 994 C CA . ILE A 1 117 ? 5.494 -9.352 0.453 1.00 90.31 117 ILE A CA 1
ATOM 995 C C . ILE A 1 117 ? 4.142 -9.180 -0.237 1.00 90.31 117 ILE A C 1
ATOM 997 O O . ILE A 1 117 ? 3.112 -9.141 0.439 1.00 90.31 117 ILE A O 1
ATOM 1001 N N . LEU A 1 118 ? 4.131 -9.110 -1.570 1.00 94.19 118 LEU A N 1
ATOM 1002 C CA . LEU A 1 118 ? 2.899 -8.982 -2.344 1.00 94.19 118 LEU A CA 1
ATOM 1003 C C . LEU A 1 118 ? 1.985 -10.203 -2.145 1.00 94.19 118 LEU A C 1
ATOM 1005 O O . LEU A 1 118 ? 0.781 -10.018 -1.983 1.00 94.19 118 LEU A O 1
ATOM 1009 N N . ASP A 1 119 ? 2.536 -11.417 -2.027 1.00 93.69 119 ASP A N 1
ATOM 1010 C CA . ASP A 1 119 ? 1.772 -12.627 -1.672 1.00 93.69 119 ASP A CA 1
ATOM 1011 C C . ASP A 1 119 ? 1.122 -12.516 -0.287 1.00 93.69 119 ASP A C 1
ATOM 1013 O O . ASP A 1 119 ? -0.051 -12.860 -0.096 1.00 93.69 119 ASP A O 1
ATOM 1017 N N . LYS A 1 120 ? 1.863 -12.011 0.706 1.00 92.38 120 LYS A N 1
ATOM 1018 C CA . LYS A 1 120 ? 1.328 -11.777 2.056 1.00 92.38 120 LYS A CA 1
ATOM 1019 C C . LYS A 1 120 ? 0.223 -10.723 2.045 1.00 92.38 120 LYS A C 1
ATOM 1021 O O . LYS A 1 120 ? -0.821 -10.950 2.651 1.00 92.38 120 LYS A O 1
ATOM 1026 N N . ILE A 1 121 ? 0.409 -9.609 1.340 1.00 95.00 121 ILE A N 1
ATOM 1027 C CA . ILE A 1 121 ? -0.621 -8.569 1.203 1.00 95.00 121 ILE A CA 1
ATOM 1028 C C . ILE A 1 121 ? -1.868 -9.157 0.536 1.00 95.00 121 ILE A C 1
ATOM 1030 O O . ILE A 1 121 ? -2.967 -9.020 1.070 1.00 95.00 121 ILE A O 1
ATOM 1034 N N . GLN A 1 122 ? -1.704 -9.870 -0.579 1.00 95.81 122 GLN A N 1
ATOM 1035 C CA . GLN A 1 122 ? -2.804 -10.486 -1.319 1.00 95.81 122 GLN A CA 1
ATOM 1036 C C . GLN A 1 122 ? -3.593 -11.487 -0.462 1.00 95.81 122 GLN A C 1
ATOM 1038 O O . GLN A 1 122 ? -4.823 -11.502 -0.497 1.00 95.81 122 GLN A O 1
ATOM 1043 N N . SER A 1 123 ? -2.900 -12.320 0.319 1.00 95.25 123 SER A N 1
ATOM 1044 C CA . SER A 1 123 ? -3.527 -13.375 1.124 1.00 95.25 123 SER A CA 1
ATOM 1045 C C . SER A 1 123 ? -4.129 -12.880 2.445 1.00 95.25 123 SER A C 1
ATOM 1047 O O . SER A 1 123 ? -5.149 -13.414 2.892 1.00 95.25 123 SER A O 1
ATOM 1049 N N . LEU A 1 124 ? -3.528 -11.872 3.086 1.00 95.94 124 LEU A N 1
ATOM 1050 C CA . LEU A 1 124 ? -3.929 -11.402 4.416 1.00 95.94 124 LEU A CA 1
ATOM 1051 C C . LEU A 1 124 ? -4.821 -10.157 4.374 1.00 95.94 124 LEU A C 1
ATOM 1053 O O . LEU A 1 124 ? -5.762 -10.057 5.165 1.00 95.94 124 LEU A O 1
ATOM 1057 N N . CYS A 1 125 ? -4.567 -9.223 3.457 1.00 96.94 125 CYS A N 1
ATOM 1058 C CA . CYS A 1 125 ? -5.284 -7.952 3.354 1.00 96.94 125 CYS A CA 1
ATOM 1059 C C . CYS A 1 125 ? -6.485 -8.060 2.408 1.00 96.94 125 CYS A C 1
ATOM 1061 O O . CYS A 1 125 ? -6.657 -7.251 1.503 1.00 96.94 125 CYS A O 1
ATOM 1063 N N . THR A 1 126 ? -7.378 -9.026 2.639 1.00 97.38 126 THR A N 1
ATOM 1064 C CA . THR A 1 126 ? -8.550 -9.276 1.770 1.00 97.38 126 THR A CA 1
ATOM 1065 C C . THR A 1 126 ? -9.577 -8.134 1.743 1.00 97.38 126 THR A C 1
ATOM 1067 O O . THR A 1 126 ? -10.614 -8.236 1.088 1.00 97.38 126 THR A O 1
ATOM 1070 N N . GLY A 1 127 ? -9.360 -7.086 2.538 1.00 97.44 127 GLY A N 1
ATOM 1071 C CA . GLY A 1 127 ? -10.162 -5.871 2.562 1.00 97.44 127 GLY A CA 1
ATOM 1072 C C . GLY A 1 127 ? -9.517 -4.677 1.863 1.00 97.44 127 GLY A C 1
ATOM 1073 O O . GLY A 1 127 ? -10.172 -3.633 1.815 1.00 97.44 127 GLY A O 1
ATOM 1074 N N . LEU A 1 128 ? -8.293 -4.811 1.343 1.00 98.31 128 LEU A N 1
ATOM 1075 C CA . LEU A 1 128 ? -7.499 -3.710 0.802 1.00 98.31 128 LEU A CA 1
ATOM 1076 C C . LEU A 1 128 ? -8.195 -3.075 -0.396 1.00 98.31 128 LEU A C 1
ATOM 1078 O O . LEU A 1 128 ? -8.538 -3.791 -1.329 1.00 98.31 128 LEU A O 1
ATOM 1082 N N . LYS A 1 129 ? -8.402 -1.759 -0.368 1.00 98.31 129 LYS A N 1
ATOM 1083 C CA . LYS A 1 129 ? -9.066 -0.979 -1.422 1.00 98.31 129 LYS A CA 1
ATOM 1084 C C . LYS A 1 129 ? -8.104 -0.085 -2.179 1.00 98.31 129 LYS A C 1
ATOM 1086 O O . LYS A 1 129 ? -8.269 0.098 -3.382 1.00 98.31 129 LYS A O 1
ATOM 1091 N N . VAL A 1 130 ? -7.107 0.429 -1.478 1.00 97.94 130 VAL A N 1
ATOM 1092 C CA . VAL A 1 130 ? -6.179 1.431 -1.981 1.00 97.94 130 VAL A CA 1
ATOM 1093 C C . VAL A 1 130 ? -4.772 0.949 -1.690 1.00 97.94 130 VAL A C 1
ATOM 1095 O O . VAL A 1 130 ? -4.468 0.532 -0.570 1.00 97.94 130 VAL A O 1
ATOM 1098 N N . LEU A 1 131 ? -3.924 0.980 -2.704 1.00 97.94 131 LEU A N 1
ATOM 1099 C CA . LEU A 1 131 ? -2.504 0.723 -2.554 1.00 97.94 131 LEU A CA 1
ATOM 1100 C C . LEU A 1 131 ? -1.761 1.914 -3.131 1.00 97.94 131 LEU A C 1
ATOM 1102 O O . LEU A 1 131 ? -1.912 2.228 -4.311 1.00 97.94 131 LEU A O 1
ATOM 1106 N N . VAL A 1 132 ? -0.976 2.555 -2.278 1.00 96.94 132 VAL A N 1
ATOM 1107 C CA . VAL A 1 132 ? -0.199 3.737 -2.620 1.00 96.94 132 VAL A CA 1
ATOM 1108 C C . VAL A 1 132 ? 1.262 3.333 -2.782 1.00 96.94 132 VAL A C 1
ATOM 1110 O O . VAL A 1 132 ? 1.850 2.691 -1.912 1.00 96.94 132 VAL A O 1
ATOM 1113 N N . ILE A 1 133 ? 1.860 3.686 -3.911 1.00 95.50 133 ILE A N 1
ATOM 1114 C CA . ILE A 1 133 ? 3.287 3.537 -4.161 1.00 95.50 133 ILE A CA 1
ATOM 1115 C C . ILE A 1 133 ? 3.975 4.846 -3.786 1.00 95.50 133 ILE A C 1
ATOM 1117 O O . ILE A 1 133 ? 3.746 5.876 -4.416 1.00 95.50 133 ILE A O 1
ATOM 1121 N N . ASN A 1 134 ? 4.860 4.807 -2.797 1.00 91.38 134 ASN A N 1
ATOM 1122 C CA . ASN A 1 134 ? 5.678 5.962 -2.448 1.00 91.38 134 ASN A CA 1
ATOM 1123 C C . ASN A 1 134 ? 6.920 6.012 -3.351 1.00 91.38 134 ASN A C 1
ATOM 1125 O O . ASN A 1 134 ? 7.937 5.360 -3.083 1.00 91.38 134 ASN A O 1
ATOM 1129 N N . LEU A 1 135 ? 6.832 6.770 -4.449 1.00 88.75 135 LEU A N 1
ATOM 1130 C CA . LEU A 1 135 ? 7.951 6.976 -5.370 1.00 88.75 135 LEU A CA 1
ATOM 1131 C C . LEU A 1 135 ? 9.116 7.763 -4.743 1.00 88.75 135 LEU A C 1
ATOM 1133 O O . LEU A 1 135 ? 10.252 7.350 -4.990 1.00 88.75 135 LEU A O 1
ATOM 1137 N N . PRO A 1 136 ? 8.906 8.805 -3.901 1.00 85.06 136 PRO A N 1
ATOM 1138 C CA . PRO A 1 136 ? 10.004 9.474 -3.196 1.00 85.06 136 PRO A CA 1
ATOM 1139 C C . PRO A 1 136 ? 10.913 8.520 -2.406 1.00 85.06 136 PRO A C 1
ATOM 1141 O O . PRO A 1 136 ? 12.126 8.704 -2.376 1.00 85.06 136 PRO A O 1
ATOM 1144 N N . ASN A 1 137 ? 10.351 7.466 -1.810 1.00 84.25 137 ASN A N 1
ATOM 1145 C CA . ASN A 1 137 ? 11.124 6.464 -1.069 1.00 84.25 137 ASN A CA 1
ATOM 1146 C C . ASN A 1 137 ? 11.638 5.306 -1.947 1.00 84.25 137 ASN A C 1
ATOM 1148 O O . ASN A 1 137 ? 12.361 4.437 -1.460 1.00 84.25 137 ASN A O 1
ATOM 1152 N N . SER A 1 138 ? 11.308 5.302 -3.242 1.00 86.25 138 SER A N 1
ATOM 1153 C CA . SER A 1 138 ? 11.682 4.262 -4.212 1.00 86.25 138 SER A CA 1
ATOM 1154 C C . SER A 1 138 ? 12.725 4.729 -5.237 1.00 86.25 138 SER A C 1
ATOM 1156 O O . SER A 1 138 ? 12.886 4.109 -6.287 1.00 86.25 138 SER A O 1
ATOM 1158 N N . VAL A 1 139 ? 13.436 5.827 -4.955 1.00 84.94 139 VAL A N 1
ATOM 1159 C CA . VAL A 1 139 ? 14.375 6.481 -5.889 1.00 84.94 139 VAL A CA 1
ATOM 1160 C C . VAL A 1 139 ? 15.409 5.510 -6.455 1.00 84.94 139 VAL A C 1
ATOM 1162 O O . VAL A 1 139 ? 15.693 5.561 -7.647 1.00 84.94 139 VAL A O 1
ATOM 1165 N N . MET A 1 140 ? 15.936 4.592 -5.638 1.00 84.75 140 MET A N 1
ATOM 1166 C CA . MET A 1 140 ? 16.917 3.612 -6.110 1.00 84.75 140 MET A CA 1
ATOM 1167 C C . MET A 1 140 ? 16.334 2.671 -7.171 1.00 84.75 140 MET A C 1
ATOM 1169 O O . MET A 1 140 ? 16.957 2.477 -8.207 1.00 84.75 140 MET A O 1
ATOM 1173 N N . GLN A 1 141 ? 15.132 2.128 -6.959 1.00 87.50 141 GLN A N 1
ATOM 1174 C CA . GLN A 1 141 ? 14.473 1.243 -7.927 1.00 87.50 141 GLN A CA 1
ATOM 1175 C C . GLN A 1 141 ? 14.137 1.980 -9.218 1.00 87.50 141 GLN A C 1
ATOM 1177 O O . GLN A 1 141 ? 14.298 1.434 -10.302 1.00 87.50 141 GLN A O 1
ATOM 1182 N N . LEU A 1 142 ? 13.673 3.224 -9.100 1.00 88.19 142 LEU A N 1
ATOM 1183 C CA . LEU A 1 142 ? 13.318 4.040 -10.257 1.00 88.19 142 LEU A CA 1
ATOM 1184 C C . LEU A 1 142 ? 14.558 4.407 -11.079 1.00 88.19 142 LEU A C 1
ATOM 1186 O O . LEU A 1 142 ? 14.496 4.378 -12.305 1.00 88.19 142 LEU A O 1
ATOM 1190 N N . GLN A 1 143 ? 15.688 4.687 -10.421 1.00 87.88 143 GLN A N 1
ATOM 1191 C CA . GLN A 1 143 ? 16.962 4.910 -11.101 1.00 87.88 143 GLN A CA 1
ATOM 1192 C C . GLN A 1 143 ? 17.462 3.634 -11.787 1.00 87.88 143 GLN A C 1
ATOM 1194 O O . GLN A 1 143 ? 17.821 3.689 -12.957 1.00 87.88 143 GLN A O 1
ATOM 1199 N N . GLU A 1 144 ? 17.417 2.482 -11.107 1.00 88.31 144 GLU A N 1
ATOM 1200 C CA . GLU A 1 144 ? 17.774 1.187 -11.705 1.00 88.31 144 GLU A CA 1
ATOM 1201 C C . GLU A 1 144 ? 16.933 0.897 -12.959 1.00 88.31 144 GLU A C 1
ATOM 1203 O O . GLU A 1 144 ? 17.462 0.435 -13.966 1.00 88.31 144 GLU A O 1
ATOM 1208 N N . MET A 1 145 ? 15.635 1.215 -12.937 1.00 90.12 145 MET A N 1
ATOM 1209 C CA . MET A 1 145 ? 14.769 1.075 -14.110 1.00 90.12 145 MET A CA 1
ATOM 1210 C C . MET A 1 145 ? 15.153 2.019 -15.252 1.00 90.12 145 MET A C 1
ATOM 1212 O O . MET A 1 145 ? 15.160 1.592 -16.403 1.00 90.12 145 MET A O 1
ATOM 1216 N N . ALA A 1 146 ? 15.476 3.278 -14.951 1.00 89.94 146 ALA A N 1
ATOM 1217 C CA . ALA A 1 146 ? 15.908 4.244 -15.959 1.00 89.94 146 ALA A CA 1
ATOM 1218 C C . ALA A 1 146 ? 17.251 3.845 -16.600 1.00 89.94 146 ALA A C 1
ATOM 1220 O O . ALA A 1 146 ? 17.421 3.960 -17.813 1.00 89.94 146 ALA A O 1
ATOM 1221 N N . ASP A 1 147 ? 18.185 3.322 -15.802 1.00 90.00 147 ASP A N 1
ATOM 1222 C CA . ASP A 1 147 ? 19.478 2.832 -16.286 1.00 90.00 147 ASP A CA 1
ATOM 1223 C C . ASP A 1 147 ? 19.322 1.587 -17.177 1.00 90.00 147 ASP A C 1
ATOM 1225 O O . ASP A 1 147 ? 20.092 1.405 -18.126 1.00 90.00 147 ASP A O 1
ATOM 1229 N N . MET A 1 148 ? 18.332 0.735 -16.883 1.00 89.88 148 MET A N 1
ATOM 1230 C CA . MET A 1 148 ? 17.985 -0.423 -17.711 1.00 89.88 148 MET A CA 1
ATOM 1231 C C . MET A 1 148 ? 17.297 -0.010 -19.012 1.00 89.88 148 MET A C 1
ATOM 1233 O O . MET A 1 148 ? 17.674 -0.520 -20.057 1.00 89.88 148 MET A O 1
ATOM 1237 N N . GLU A 1 149 ? 16.378 0.958 -18.990 1.00 91.12 149 GLU A N 1
ATOM 1238 C CA . GLU A 1 149 ? 15.738 1.494 -20.205 1.00 91.12 149 GLU A CA 1
ATOM 1239 C C . GLU A 1 149 ? 16.765 2.017 -21.218 1.00 91.12 149 GLU A C 1
ATOM 1241 O O . GLU A 1 149 ? 16.645 1.801 -22.423 1.00 91.12 149 GLU A O 1
ATOM 1246 N N . ALA A 1 150 ? 17.829 2.667 -20.733 1.00 90.25 150 ALA A N 1
ATOM 1247 C CA . ALA A 1 150 ? 18.910 3.152 -21.586 1.00 90.25 150 ALA A CA 1
ATOM 1248 C C . ALA A 1 150 ? 19.686 2.020 -22.290 1.00 90.25 150 ALA A C 1
ATOM 1250 O O . ALA A 1 150 ? 20.295 2.248 -23.338 1.00 90.25 150 ALA A O 1
ATOM 1251 N N . GLN A 1 151 ? 19.692 0.815 -21.714 1.00 89.31 151 GLN A N 1
ATOM 1252 C CA . GLN A 1 151 ? 20.352 -0.374 -22.264 1.00 89.31 151 GLN A CA 1
ATOM 1253 C C . GLN A 1 151 ? 19.390 -1.232 -23.095 1.00 89.31 151 GLN A C 1
ATOM 1255 O O . GLN A 1 151 ? 19.798 -1.823 -24.095 1.00 89.31 151 GLN A O 1
ATOM 1260 N N . GLU A 1 152 ? 18.122 -1.272 -22.697 1.00 89.25 152 GLU A N 1
ATOM 1261 C CA . GLU A 1 152 ? 17.062 -2.101 -23.252 1.00 89.25 152 GLU A CA 1
ATOM 1262 C C . GLU A 1 152 ? 15.771 -1.270 -23.383 1.00 89.25 152 GLU A C 1
ATOM 1264 O O . GLU A 1 152 ? 14.967 -1.208 -22.450 1.00 89.25 152 GLU A O 1
ATOM 1269 N N . PRO A 1 153 ? 15.562 -0.612 -24.539 1.00 91.12 153 PRO A N 1
ATOM 1270 C CA . PRO A 1 153 ? 14.363 0.184 -24.771 1.00 91.12 15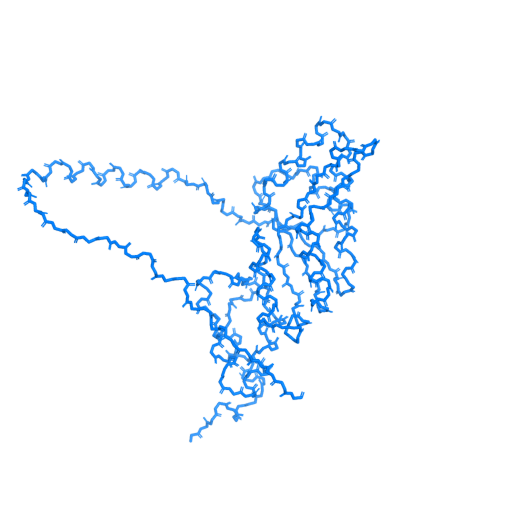3 PRO A CA 1
ATOM 1271 C C . PRO A 1 153 ? 13.087 -0.659 -24.652 1.00 91.12 153 PRO A C 1
ATOM 1273 O O . PRO A 1 153 ? 12.964 -1.699 -25.302 1.00 91.12 153 PRO A O 1
ATOM 1276 N N . GLY A 1 154 ? 12.122 -0.184 -23.869 1.00 91.75 154 GLY A N 1
ATOM 1277 C CA . GLY A 1 154 ? 10.890 -0.889 -23.515 1.00 91.75 154 GLY A CA 1
ATOM 1278 C C . GLY A 1 154 ? 10.906 -1.527 -22.123 1.00 91.75 154 GLY A C 1
ATOM 1279 O O . GLY A 1 154 ? 9.843 -1.932 -21.645 1.00 91.75 154 GLY A O 1
ATOM 1280 N N . TYR A 1 155 ? 12.052 -1.565 -21.435 1.00 92.38 155 TYR A N 1
ATOM 1281 C CA . TYR A 1 155 ? 12.175 -2.147 -20.097 1.00 92.38 155 TYR A CA 1
ATOM 1282 C C . TYR A 1 155 ? 11.202 -1.532 -19.081 1.00 92.38 155 TYR A C 1
ATOM 1284 O O . TYR A 1 155 ? 10.557 -2.263 -18.331 1.00 92.38 155 TYR A O 1
ATOM 1292 N N . ILE A 1 156 ? 11.040 -0.204 -19.056 1.00 94.50 156 ILE A N 1
ATOM 1293 C CA . ILE A 1 156 ? 10.091 0.484 -18.166 1.00 94.50 156 ILE A CA 1
ATOM 1294 C C . ILE A 1 156 ? 8.665 0.023 -18.452 1.00 94.50 156 ILE A C 1
ATOM 1296 O O . ILE A 1 156 ? 7.917 -0.249 -17.511 1.00 94.50 156 ILE A O 1
ATOM 1300 N N . THR A 1 157 ? 8.296 -0.092 -19.729 1.00 95.69 157 THR A N 1
ATOM 1301 C CA . THR A 1 157 ? 6.954 -0.536 -20.131 1.00 95.69 157 THR A CA 1
ATOM 1302 C C . THR A 1 157 ? 6.684 -1.939 -19.593 1.00 95.69 157 THR A C 1
ATOM 1304 O O . THR A 1 157 ? 5.678 -2.163 -18.918 1.00 95.69 157 THR A O 1
ATOM 1307 N N . ASP A 1 158 ? 7.614 -2.870 -19.805 1.00 95.19 158 ASP A N 1
ATOM 1308 C CA . ASP A 1 158 ? 7.460 -4.257 -19.370 1.00 95.19 158 ASP A CA 1
ATOM 1309 C C . ASP A 1 158 ? 7.507 -4.400 -17.841 1.00 95.19 158 ASP A C 1
ATOM 1311 O O . ASP A 1 158 ? 6.714 -5.141 -17.253 1.00 95.19 158 ASP A O 1
ATOM 1315 N N . ALA A 1 159 ? 8.383 -3.653 -17.166 1.00 95.19 159 ALA A N 1
ATOM 1316 C CA . ALA A 1 159 ? 8.507 -3.660 -15.713 1.00 95.19 159 ALA A CA 1
ATOM 1317 C C . ALA A 1 159 ? 7.261 -3.080 -15.023 1.00 95.19 159 ALA A C 1
ATOM 1319 O O . ALA A 1 159 ? 6.741 -3.682 -14.078 1.00 95.19 159 ALA A O 1
ATOM 1320 N N . VAL A 1 160 ? 6.737 -1.944 -15.500 1.00 96.81 160 VAL A N 1
ATOM 1321 C CA . VAL A 1 160 ? 5.496 -1.360 -14.969 1.00 96.81 160 VAL A CA 1
ATOM 1322 C C . VAL A 1 160 ? 4.310 -2.275 -15.266 1.00 96.81 160 VAL A C 1
ATOM 1324 O O . VAL A 1 160 ? 3.499 -2.511 -14.370 1.00 96.81 160 VAL A O 1
ATOM 1327 N N . ALA A 1 161 ? 4.227 -2.864 -16.463 1.00 97.31 161 ALA A N 1
ATOM 1328 C CA . ALA A 1 161 ? 3.176 -3.820 -16.803 1.00 97.31 161 ALA A CA 1
ATOM 1329 C C . ALA A 1 161 ? 3.209 -5.063 -15.899 1.00 97.31 161 ALA A C 1
ATOM 1331 O O . ALA A 1 161 ? 2.157 -5.530 -15.449 1.00 97.31 161 ALA A O 1
ATOM 1332 N N . LEU A 1 162 ? 4.404 -5.574 -15.587 1.00 97.31 162 LEU A N 1
ATOM 1333 C CA . LEU A 1 162 ? 4.605 -6.693 -14.671 1.00 97.31 162 LEU A CA 1
ATOM 1334 C C . LEU A 1 162 ? 4.132 -6.360 -13.252 1.00 97.31 162 LEU A C 1
ATOM 1336 O O . LEU A 1 162 ? 3.363 -7.128 -12.666 1.00 97.31 162 LEU A O 1
ATOM 1340 N N . VAL A 1 163 ? 4.561 -5.219 -12.707 1.00 97.19 163 VAL A N 1
ATOM 1341 C CA . VAL A 1 163 ? 4.135 -4.765 -11.375 1.00 97.19 163 VAL A CA 1
ATOM 1342 C C . VAL A 1 163 ? 2.630 -4.538 -11.354 1.00 97.19 163 VAL A C 1
ATOM 1344 O O . VAL A 1 163 ? 1.952 -5.045 -10.464 1.00 97.19 163 VAL A O 1
ATOM 1347 N N . ASN A 1 164 ? 2.078 -3.858 -12.359 1.00 98.19 164 ASN A N 1
ATOM 1348 C CA . ASN A 1 164 ? 0.645 -3.625 -12.466 1.00 98.19 164 ASN A CA 1
ATOM 1349 C C . ASN A 1 164 ? -0.140 -4.938 -12.472 1.00 98.19 164 ASN A C 1
ATOM 1351 O O . ASN A 1 164 ? -1.048 -5.105 -11.662 1.00 98.19 164 ASN A O 1
ATOM 1355 N N . LYS A 1 165 ? 0.245 -5.898 -13.323 1.00 97.75 165 LYS A N 1
ATOM 1356 C CA . LYS A 1 165 ? -0.379 -7.225 -13.357 1.00 97.75 165 LYS A CA 1
ATOM 1357 C C . LYS A 1 165 ? -0.389 -7.843 -11.962 1.00 97.75 165 LYS A C 1
ATOM 1359 O O . LYS A 1 165 ? -1.444 -8.267 -11.497 1.00 97.75 165 LYS A O 1
ATOM 1364 N N . ARG A 1 166 ? 0.753 -7.820 -11.275 1.00 97.44 166 ARG A N 1
ATOM 1365 C CA . ARG A 1 166 ? 0.886 -8.389 -9.936 1.00 97.44 166 ARG A CA 1
ATOM 1366 C C . ARG A 1 166 ? -0.008 -7.701 -8.901 1.00 97.44 166 ARG A C 1
ATOM 1368 O O . ARG A 1 166 ? -0.640 -8.382 -8.103 1.00 97.44 166 ARG A O 1
ATOM 1375 N N . LEU A 1 167 ? -0.102 -6.374 -8.920 1.00 97.38 167 LEU A N 1
ATOM 1376 C CA . LEU A 1 167 ? -0.968 -5.625 -8.003 1.00 97.38 167 LEU A CA 1
ATOM 1377 C C . LEU A 1 167 ? -2.456 -5.879 -8.286 1.00 97.38 167 LEU A C 1
ATOM 1379 O O . LEU A 1 167 ? -3.241 -6.039 -7.353 1.00 97.38 167 LEU A O 1
ATOM 1383 N N . THR A 1 168 ? -2.844 -5.998 -9.559 1.00 96.62 168 THR A N 1
ATOM 1384 C CA . THR A 1 168 ? -4.236 -6.288 -9.951 1.00 96.62 168 THR A CA 1
ATOM 1385 C C . THR A 1 168 ? -4.707 -7.700 -9.588 1.00 96.62 168 THR A C 1
ATOM 1387 O O . THR A 1 168 ? -5.906 -7.967 -9.615 1.00 96.62 168 THR A O 1
ATOM 1390 N N . GLU A 1 169 ? -3.803 -8.603 -9.194 1.00 96.88 169 GLU A N 1
ATOM 1391 C CA . GLU A 1 169 ? -4.168 -9.918 -8.648 1.00 96.88 169 GLU A CA 1
ATOM 1392 C C . GLU A 1 169 ? -4.732 -9.836 -7.216 1.00 96.88 169 GLU A C 1
ATOM 1394 O O . GLU A 1 169 ? -5.265 -10.830 -6.715 1.00 96.88 169 GLU A O 1
ATOM 1399 N N . ILE A 1 170 ? -4.642 -8.677 -6.547 1.00 97.25 170 ILE A N 1
ATOM 1400 C CA . ILE A 1 170 ? -5.251 -8.436 -5.233 1.00 97.25 170 ILE A CA 1
ATOM 1401 C C . ILE A 1 170 ? -6.764 -8.221 -5.421 1.00 97.25 170 ILE A C 1
ATOM 1403 O O . ILE A 1 170 ? -7.176 -7.146 -5.854 1.00 97.25 170 ILE A O 1
ATOM 1407 N N . PRO A 1 171 ? -7.635 -9.187 -5.058 1.00 95.31 171 PRO A N 1
ATOM 1408 C CA . PRO A 1 171 ? -9.027 -9.172 -5.523 1.00 95.31 171 PRO A CA 1
ATOM 1409 C C . PRO A 1 171 ? -9.880 -8.031 -4.964 1.00 95.31 171 PRO A C 1
ATOM 1411 O O . PRO A 1 171 ? -10.911 -7.686 -5.533 1.00 95.31 171 PRO A O 1
ATOM 1414 N N . SER A 1 172 ? -9.506 -7.490 -3.804 1.00 97.19 172 SER A N 1
ATOM 1415 C CA . SER A 1 172 ? -10.254 -6.419 -3.147 1.00 97.19 172 SER A CA 1
ATOM 1416 C C . SER A 1 172 ? -9.857 -5.020 -3.611 1.00 97.19 172 SER A C 1
ATOM 1418 O O . SER A 1 172 ? -10.598 -4.083 -3.291 1.00 97.19 172 SER A O 1
ATOM 1420 N N . LEU A 1 173 ? -8.716 -4.902 -4.303 1.00 98.25 173 LEU A N 1
ATOM 1421 C CA . LEU A 1 173 ? -8.079 -3.644 -4.671 1.00 98.25 173 LEU A CA 1
ATOM 1422 C C . LEU A 1 173 ? -8.932 -2.903 -5.701 1.00 98.25 173 LEU A C 1
ATOM 1424 O O . LEU A 1 173 ? -9.336 -3.470 -6.712 1.00 98.25 173 LEU A O 1
ATOM 1428 N N . GLU A 1 174 ? -9.218 -1.635 -5.428 1.00 97.94 174 GLU A N 1
ATOM 1429 C CA . GLU A 1 174 ? -10.047 -0.785 -6.286 1.00 97.94 174 GLU A CA 1
ATOM 1430 C C . GLU A 1 174 ? -9.207 0.234 -7.051 1.00 97.94 174 GLU A C 1
ATOM 1432 O O . GLU A 1 174 ? -9.541 0.566 -8.187 1.00 97.94 174 GLU A O 1
ATOM 1437 N N . ARG A 1 175 ? -8.121 0.728 -6.445 1.00 97.56 175 ARG A N 1
ATOM 1438 C CA . ARG A 1 175 ? -7.246 1.725 -7.062 1.00 97.56 175 ARG A CA 1
ATOM 1439 C C . ARG A 1 175 ? -5.791 1.568 -6.637 1.00 97.56 175 ARG A C 1
ATOM 1441 O O . ARG A 1 175 ? -5.504 1.175 -5.505 1.00 97.56 175 ARG A O 1
ATOM 1448 N N . ILE A 1 176 ? -4.905 1.904 -7.569 1.00 98.12 176 ILE A N 1
ATOM 1449 C CA . ILE A 1 176 ? -3.467 2.038 -7.348 1.00 98.12 176 ILE A CA 1
ATOM 1450 C C . ILE A 1 176 ? -3.130 3.517 -7.509 1.00 98.12 176 ILE A C 1
ATOM 1452 O O . ILE A 1 176 ? -3.489 4.147 -8.510 1.00 98.12 176 ILE A O 1
ATOM 1456 N N . GLU A 1 177 ? -2.465 4.059 -6.504 1.00 97.12 177 GLU A N 1
ATOM 1457 C CA . GLU A 1 177 ? -2.010 5.441 -6.459 1.00 97.12 177 GLU A CA 1
ATOM 1458 C C . GLU A 1 177 ? -0.484 5.450 -6.398 1.00 97.12 177 GLU A C 1
ATOM 1460 O O . GLU A 1 177 ? 0.130 4.505 -5.901 1.00 97.12 177 GLU A O 1
ATOM 1465 N N . ALA A 1 178 ? 0.140 6.499 -6.911 1.00 94.94 178 ALA A N 1
ATOM 1466 C CA . ALA A 1 178 ? 1.562 6.727 -6.745 1.00 94.94 178 ALA A CA 1
ATOM 1467 C C . ALA A 1 178 ? 1.795 8.170 -6.305 1.00 94.94 178 ALA A C 1
ATOM 1469 O O . ALA A 1 178 ? 1.432 9.109 -7.015 1.00 94.94 178 ALA A O 1
ATOM 1470 N N . GLU A 1 179 ? 2.409 8.331 -5.136 1.00 92.62 179 GLU A N 1
ATOM 1471 C CA . GLU A 1 179 ? 2.879 9.626 -4.654 1.00 92.62 179 GLU A CA 1
ATOM 1472 C C . GLU A 1 179 ? 4.157 9.983 -5.408 1.00 92.62 179 GLU A C 1
ATOM 1474 O O . GLU A 1 179 ? 5.097 9.188 -5.434 1.00 92.62 179 GLU A O 1
ATOM 1479 N N . PHE A 1 180 ? 4.208 11.172 -6.003 1.00 85.00 180 PHE A N 1
ATOM 1480 C CA . PHE A 1 180 ? 5.344 11.678 -6.765 1.00 85.00 180 PHE A CA 1
ATOM 1481 C C . PHE A 1 180 ? 5.791 13.046 -6.223 1.00 85.00 180 PHE A C 1
ATOM 1483 O O . PHE A 1 180 ? 4.935 13.889 -5.959 1.00 85.00 180 PHE A O 1
ATOM 1490 N N . PRO A 1 181 ? 7.098 13.322 -6.048 1.00 79.44 181 PRO A N 1
ATOM 1491 C CA . PRO A 1 181 ? 7.538 14.628 -5.563 1.00 79.44 181 PRO A CA 1
ATOM 1492 C C . PRO A 1 181 ? 7.134 15.751 -6.532 1.00 79.44 181 PRO A C 1
ATOM 1494 O O . PRO A 1 181 ? 7.530 15.748 -7.696 1.00 79.44 181 PRO A O 1
ATOM 1497 N N . SER A 1 182 ? 6.407 16.754 -6.037 1.00 77.38 182 SER A N 1
ATOM 1498 C CA . SER A 1 182 ? 5.786 17.813 -6.853 1.00 77.38 182 SER A CA 1
ATOM 1499 C C . SER A 1 182 ? 6.756 18.702 -7.645 1.00 77.38 182 SER A C 1
ATOM 1501 O O . SER A 1 182 ? 6.357 19.367 -8.597 1.00 77.38 182 SER A O 1
ATOM 1503 N N . HIS A 1 183 ? 8.028 18.737 -7.256 1.00 73.31 183 HIS A N 1
ATOM 1504 C CA . HIS A 1 183 ? 9.061 19.593 -7.847 1.00 73.31 183 HIS A CA 1
ATOM 1505 C C . HIS A 1 183 ? 10.021 18.834 -8.774 1.00 73.31 183 HIS A C 1
ATOM 1507 O O . HIS A 1 183 ? 11.014 19.402 -9.229 1.00 73.31 183 HIS A O 1
ATOM 1513 N N . VAL A 1 184 ? 9.750 17.555 -9.038 1.00 71.56 184 VAL A N 1
ATOM 1514 C CA . VAL A 1 184 ? 10.511 16.737 -9.987 1.00 71.56 184 VAL A CA 1
ATOM 1515 C C . VAL A 1 184 ? 9.744 16.682 -11.305 1.00 71.56 184 VAL A C 1
ATOM 1517 O O . VAL A 1 184 ? 8.515 16.672 -11.323 1.00 71.56 184 VAL A O 1
ATOM 1520 N N . GLU A 1 185 ? 10.452 16.668 -12.432 1.00 74.88 185 GLU A N 1
ATOM 1521 C CA . GLU A 1 185 ? 9.807 16.469 -13.730 1.00 74.88 185 GLU A CA 1
ATOM 1522 C C . GLU A 1 185 ? 9.290 15.033 -13.857 1.00 74.88 185 GLU A C 1
ATOM 1524 O O . GLU A 1 185 ? 9.963 14.069 -13.484 1.00 74.88 185 GLU A O 1
ATOM 1529 N N . ARG A 1 186 ? 8.074 14.881 -14.392 1.00 76.81 186 ARG A N 1
ATOM 1530 C CA . ARG A 1 186 ? 7.475 13.562 -14.605 1.00 76.81 186 ARG A CA 1
ATOM 1531 C C . ARG A 1 186 ? 8.319 12.759 -15.589 1.00 76.81 186 ARG A C 1
ATOM 1533 O O . ARG A 1 186 ? 8.641 13.229 -16.677 1.00 76.81 186 ARG A O 1
ATOM 1540 N N . THR A 1 187 ? 8.663 11.544 -15.187 1.00 83.62 187 THR A N 1
ATOM 1541 C CA . THR A 1 187 ? 9.483 10.627 -15.975 1.00 83.62 187 THR A CA 1
ATOM 1542 C C . THR A 1 187 ? 8.626 9.741 -16.877 1.00 83.62 187 THR A C 1
ATOM 1544 O O . THR A 1 187 ? 7.412 9.628 -16.709 1.00 83.62 187 THR A O 1
ATOM 1547 N N . GLU A 1 188 ? 9.267 9.049 -17.817 1.00 89.62 188 GLU A N 1
ATOM 1548 C CA . GLU A 1 188 ? 8.631 7.988 -18.608 1.00 89.62 188 GLU A CA 1
ATOM 1549 C C . GLU A 1 188 ? 7.935 6.940 -17.723 1.00 89.62 188 GLU A C 1
ATOM 1551 O O . GLU A 1 188 ? 6.832 6.495 -18.032 1.00 89.62 188 GLU A O 1
ATOM 1556 N N . ILE A 1 189 ? 8.506 6.650 -16.549 1.00 90.19 189 ILE A N 1
ATOM 1557 C CA . ILE A 1 189 ? 7.928 5.730 -15.562 1.00 90.19 189 ILE A CA 1
ATOM 1558 C C . ILE A 1 189 ? 6.530 6.184 -15.116 1.00 90.19 189 ILE A C 1
ATOM 1560 O O . ILE A 1 189 ? 5.604 5.373 -15.084 1.00 90.19 189 ILE A O 1
ATOM 1564 N N . THR A 1 190 ? 6.340 7.468 -14.785 1.00 92.19 190 THR A N 1
ATOM 1565 C CA . THR A 1 190 ? 5.021 7.950 -14.334 1.00 92.19 190 THR A CA 1
ATOM 1566 C C . THR A 1 190 ? 4.011 7.978 -15.477 1.00 92.19 190 THR A C 1
ATOM 1568 O O . THR A 1 190 ? 2.834 7.687 -15.254 1.00 92.19 190 THR A O 1
ATOM 1571 N N . HIS A 1 191 ? 4.457 8.242 -16.709 1.00 93.75 191 HIS A N 1
ATOM 1572 C CA . HIS A 1 191 ? 3.615 8.117 -17.898 1.00 93.75 191 HIS A CA 1
ATOM 1573 C C . HIS A 1 191 ? 3.143 6.675 -18.130 1.00 93.75 191 HIS A C 1
ATOM 1575 O O . HIS A 1 191 ? 1.955 6.469 -18.390 1.00 93.75 191 HIS A O 1
ATOM 1581 N N . GLU A 1 192 ? 4.021 5.679 -17.988 1.00 95.88 192 GLU A N 1
ATOM 1582 C CA . GLU A 1 192 ? 3.624 4.270 -18.102 1.00 95.88 192 GLU A CA 1
ATOM 1583 C C . GLU A 1 192 ? 2.677 3.843 -16.971 1.00 95.88 192 GLU A C 1
ATOM 1585 O O . GLU A 1 192 ? 1.665 3.191 -17.229 1.00 95.88 192 GLU A O 1
ATOM 1590 N N . MET A 1 193 ? 2.907 4.282 -15.729 1.00 96.44 193 MET A N 1
ATOM 1591 C CA . MET A 1 193 ? 1.974 4.025 -14.618 1.00 96.44 193 MET A CA 1
ATOM 1592 C C . MET A 1 193 ? 0.563 4.556 -14.926 1.00 96.44 193 MET A C 1
ATOM 1594 O O . MET A 1 193 ? -0.430 3.846 -14.752 1.00 96.44 193 MET A O 1
ATOM 1598 N N . GLN A 1 194 ? 0.457 5.778 -15.457 1.00 96.56 194 GLN A N 1
ATOM 1599 C CA . GLN A 1 194 ? -0.828 6.362 -15.856 1.00 96.56 194 GLN A CA 1
ATOM 1600 C C . GLN A 1 194 ? -1.515 5.577 -16.978 1.00 96.56 194 GLN A C 1
ATOM 1602 O O . GLN A 1 194 ? -2.739 5.430 -16.957 1.00 96.56 194 GLN A O 1
ATOM 1607 N N . ARG A 1 195 ? -0.759 5.038 -17.945 1.00 97.12 195 ARG A N 1
ATOM 1608 C CA . ARG A 1 195 ? -1.312 4.185 -19.013 1.00 97.12 195 ARG A CA 1
ATOM 1609 C C . ARG A 1 195 ? -1.956 2.911 -18.470 1.00 97.12 195 ARG A C 1
ATOM 1611 O O . ARG A 1 195 ? -2.926 2.432 -19.051 1.00 97.12 195 ARG A O 1
ATOM 1618 N N . HIS A 1 196 ? -1.474 2.410 -17.335 1.00 97.56 196 HIS A N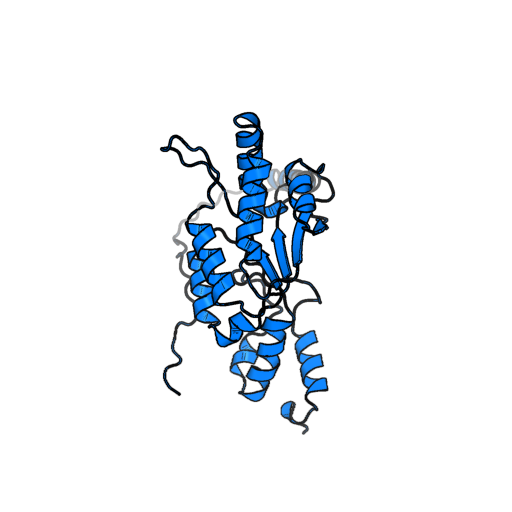 1
ATOM 1619 C CA . HIS A 1 196 ? -2.073 1.290 -16.610 1.00 97.56 196 HIS A CA 1
ATOM 1620 C C . HIS A 1 196 ? -3.222 1.691 -15.666 1.00 97.56 196 HIS A C 1
ATOM 1622 O O . HIS A 1 196 ? -3.761 0.840 -14.960 1.00 97.56 196 HIS A O 1
ATOM 1628 N N . GLY A 1 197 ? -3.645 2.959 -15.675 1.00 97.12 197 GLY A N 1
ATOM 1629 C CA . GLY A 1 197 ? -4.770 3.456 -14.883 1.00 97.12 197 GLY A CA 1
ATOM 1630 C C . GLY A 1 197 ? -4.407 3.863 -13.455 1.00 97.12 197 GLY A C 1
ATOM 1631 O O . GLY A 1 197 ? -5.306 4.028 -12.632 1.00 97.12 197 GLY A O 1
ATOM 1632 N N . TRP A 1 198 ? -3.117 4.020 -13.144 1.00 97.69 198 TRP A N 1
ATOM 1633 C CA . TRP A 1 198 ? -2.687 4.485 -11.827 1.00 97.69 198 TRP A CA 1
ATOM 1634 C C . TRP A 1 198 ? -2.939 5.984 -11.697 1.00 97.69 198 TRP A C 1
ATOM 1636 O O . TRP A 1 198 ? -2.749 6.753 -12.646 1.00 97.69 198 TRP A O 1
ATOM 1646 N N . THR A 1 199 ? -3.342 6.411 -10.504 1.00 96.81 199 THR A N 1
ATOM 1647 C CA . THR A 1 199 ? -3.470 7.839 -10.193 1.00 96.81 199 THR A CA 1
ATOM 1648 C C . THR A 1 199 ? -2.141 8.347 -9.656 1.00 96.81 199 THR A C 1
ATOM 1650 O O . THR A 1 199 ? -1.600 7.770 -8.721 1.00 96.81 199 THR A O 1
ATOM 1653 N N . ILE A 1 200 ? -1.607 9.412 -10.250 1.00 94.06 200 ILE A N 1
ATOM 1654 C CA . ILE A 1 200 ? -0.374 10.051 -9.775 1.00 94.06 200 ILE A CA 1
ATOM 1655 C C . ILE A 1 200 ? -0.767 11.267 -8.946 1.00 94.06 200 ILE A C 1
ATOM 1657 O O . ILE A 1 200 ? -1.414 12.174 -9.477 1.00 94.06 200 ILE A O 1
ATOM 1661 N N . GLU A 1 201 ? -0.380 11.272 -7.677 1.00 91.38 201 GLU A N 1
ATOM 1662 C CA . GLU A 1 201 ? -0.590 12.384 -6.756 1.00 91.38 201 GLU A CA 1
ATOM 1663 C C . GLU A 1 201 ? 0.732 13.116 -6.526 1.00 91.38 201 GLU A C 1
ATOM 1665 O O . GLU A 1 201 ? 1.736 12.511 -6.150 1.00 91.38 201 GLU A O 1
ATOM 1670 N N . ASP A 1 202 ? 0.736 14.425 -6.776 1.00 86.12 202 ASP A N 1
ATOM 1671 C CA . ASP A 1 202 ? 1.909 15.257 -6.537 1.00 86.12 202 ASP A CA 1
ATOM 1672 C C . ASP A 1 202 ? 1.969 15.606 -5.041 1.00 86.12 202 ASP A C 1
ATOM 1674 O O . ASP A 1 202 ? 1.091 16.291 -4.515 1.00 86.12 202 ASP A O 1
ATOM 1678 N N . VAL A 1 203 ? 3.014 15.151 -4.353 1.00 84.50 203 VAL A N 1
ATOM 1679 C CA . VAL A 1 203 ? 3.227 15.392 -2.923 1.00 84.50 203 VAL A CA 1
ATOM 1680 C C . VAL A 1 203 ? 4.359 16.388 -2.697 1.00 84.50 203 VAL A C 1
ATOM 1682 O O . VAL A 1 203 ? 5.424 16.314 -3.319 1.00 84.50 203 VAL A O 1
ATOM 1685 N N . GLU A 1 204 ? 4.149 17.325 -1.772 1.00 71.94 204 GLU A N 1
ATOM 1686 C CA . GLU A 1 204 ? 5.208 18.191 -1.245 1.00 71.94 204 GLU A CA 1
ATOM 1687 C C . GLU A 1 204 ? 6.124 17.362 -0.332 1.00 71.94 204 GLU A C 1
ATOM 1689 O O . GLU A 1 204 ? 6.020 17.382 0.891 1.00 71.94 204 GLU A O 1
ATOM 1694 N N . ALA A 1 205 ? 6.998 16.557 -0.934 1.00 59.72 205 ALA A N 1
ATOM 1695 C CA . ALA A 1 205 ? 8.024 15.833 -0.200 1.00 59.72 205 ALA A CA 1
ATOM 1696 C C . ALA A 1 205 ? 9.210 16.768 0.085 1.00 59.72 205 ALA A C 1
ATOM 1698 O O . ALA A 1 205 ? 9.914 17.191 -0.837 1.00 59.72 205 ALA A O 1
ATOM 1699 N N . GLU A 1 206 ? 9.463 17.064 1.361 1.00 51.59 206 GLU A N 1
ATOM 1700 C CA . GLU A 1 206 ? 10.781 17.524 1.799 1.00 51.59 206 GLU A CA 1
ATOM 1701 C C . GLU A 1 206 ? 11.750 16.351 1.628 1.00 51.59 206 GLU A C 1
ATOM 1703 O O . GLU A 1 206 ? 11.644 15.332 2.313 1.00 51.59 206 GLU A O 1
ATOM 1708 N N . TRP A 1 207 ? 12.673 16.454 0.672 1.00 47.72 207 TRP A N 1
ATOM 1709 C CA . TRP A 1 207 ? 13.679 15.416 0.480 1.00 47.72 207 TRP A CA 1
ATOM 1710 C C . TRP A 1 207 ? 14.493 15.244 1.765 1.00 47.72 207 TRP A C 1
ATOM 1712 O O . TRP A 1 207 ? 15.056 16.233 2.249 1.00 47.72 207 TRP A O 1
ATOM 1722 N N . PRO A 1 208 ? 14.652 14.012 2.280 1.00 42.28 208 PRO A N 1
ATOM 1723 C CA . PRO A 1 208 ? 15.601 13.725 3.345 1.00 42.28 208 PRO A CA 1
ATOM 1724 C C . PRO A 1 208 ? 17.018 13.859 2.766 1.00 42.28 208 PRO A C 1
ATOM 1726 O O . PRO A 1 208 ? 17.630 12.897 2.317 1.00 42.28 208 PRO A O 1
ATOM 1729 N N . GLY A 1 209 ? 17.511 15.092 2.680 1.00 44.75 209 GLY A N 1
ATOM 1730 C CA . GLY A 1 209 ? 18.780 15.422 2.027 1.00 44.75 209 GLY A CA 1
ATOM 1731 C C . GLY A 1 209 ? 18.865 16.857 1.514 1.00 44.75 209 GLY A C 1
ATOM 1732 O O . GLY A 1 209 ? 19.966 17.369 1.321 1.00 44.75 209 GLY A O 1
ATOM 1733 N N . GLY A 1 210 ? 17.731 17.545 1.369 1.00 34.97 210 GLY A N 1
ATOM 1734 C CA . GLY A 1 210 ? 17.691 18.979 1.110 1.00 34.97 210 GLY A CA 1
ATOM 1735 C C . GLY A 1 210 ? 17.910 19.768 2.393 1.00 34.97 210 GLY A C 1
ATOM 1736 O O . GLY A 1 210 ? 17.015 20.488 2.819 1.00 34.97 210 GLY A O 1
ATOM 1737 N N . SER A 1 211 ? 19.079 19.642 3.031 1.00 38.19 211 SER A N 1
ATOM 1738 C CA . SER A 1 211 ? 19.476 20.631 4.032 1.00 38.19 211 SER A CA 1
ATOM 1739 C C . SER A 1 211 ? 19.513 21.974 3.313 1.00 38.19 211 SER A C 1
ATOM 1741 O O . SER A 1 211 ? 20.440 22.236 2.540 1.00 38.19 211 SER A O 1
ATOM 1743 N N . THR A 1 212 ? 18.504 22.817 3.513 1.00 38.34 212 THR A N 1
ATOM 1744 C CA . THR A 1 212 ? 18.614 24.207 3.104 1.00 38.34 212 THR A CA 1
ATOM 1745 C C . THR A 1 212 ? 19.862 24.749 3.781 1.00 38.34 212 THR A C 1
ATOM 1747 O O . THR A 1 212 ? 19.969 24.726 5.004 1.00 38.34 212 THR A O 1
ATOM 1750 N N . GLU A 1 213 ? 20.808 25.247 2.987 1.00 42.69 213 GLU A N 1
ATOM 1751 C CA . GLU A 1 213 ? 22.059 25.90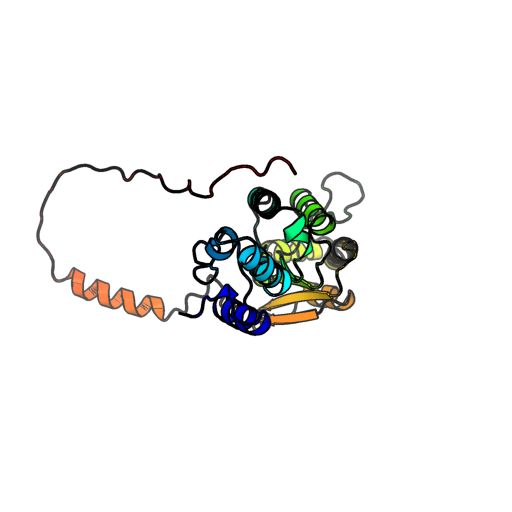3 3.403 1.00 42.69 213 GLU A CA 1
ATOM 1752 C C . GLU A 1 213 ? 21.886 27.028 4.445 1.00 42.69 213 GLU A C 1
ATOM 1754 O O . GLU A 1 213 ? 22.867 27.601 4.917 1.00 42.69 213 GLU A O 1
ATOM 1759 N N . LYS A 1 214 ? 20.647 27.341 4.836 1.00 42.44 214 LYS A N 1
ATOM 1760 C CA . LYS A 1 214 ? 20.308 28.226 5.944 1.00 42.44 214 LYS A CA 1
ATOM 1761 C C . LYS A 1 214 ? 20.607 27.640 7.326 1.00 42.44 214 LYS A C 1
ATOM 1763 O O . LYS A 1 214 ? 20.985 28.426 8.187 1.00 42.44 214 LYS A O 1
ATOM 1768 N N . ASP A 1 215 ? 20.568 26.321 7.520 1.00 44.41 215 ASP A N 1
ATOM 1769 C CA . ASP A 1 215 ? 20.843 25.733 8.847 1.00 44.41 215 ASP A CA 1
ATOM 1770 C C . ASP A 1 215 ? 22.342 25.586 9.140 1.00 44.41 215 ASP A C 1
ATOM 1772 O O . ASP A 1 215 ? 22.757 25.539 10.292 1.00 44.41 215 ASP A O 1
ATOM 1776 N N . ARG A 1 216 ? 23.202 25.615 8.112 1.00 42.72 216 ARG A N 1
ATOM 1777 C CA . ARG A 1 216 ? 24.663 25.573 8.305 1.00 42.72 216 ARG A CA 1
ATOM 1778 C C . ARG A 1 216 ? 25.293 26.917 8.665 1.00 42.72 216 ARG A C 1
ATOM 1780 O O . ARG A 1 216 ? 26.440 26.930 9.100 1.00 42.72 216 ARG A O 1
ATOM 1787 N N . ARG A 1 217 ? 24.586 28.039 8.481 1.00 43.50 217 ARG A N 1
ATOM 1788 C CA . ARG A 1 217 ? 25.121 29.366 8.834 1.00 43.50 217 ARG A CA 1
ATOM 1789 C C . ARG A 1 217 ? 24.896 29.746 10.293 1.00 43.50 217 ARG A C 1
ATOM 1791 O O . ARG A 1 217 ? 25.687 30.528 10.806 1.00 43.50 217 ARG A O 1
ATOM 1798 N N . SER A 1 218 ? 23.891 29.185 10.965 1.00 49.06 218 SER A N 1
ATOM 1799 C CA . SER A 1 218 ? 23.642 29.507 12.376 1.00 49.06 218 SER A CA 1
ATOM 1800 C C . SER A 1 218 ? 24.574 28.775 13.345 1.00 49.06 218 SER A C 1
ATOM 1802 O O . SER A 1 218 ? 24.945 29.362 14.357 1.00 49.06 218 SER A O 1
ATOM 1804 N N . ASP A 1 219 ? 25.054 27.577 13.005 1.00 44.06 219 ASP A N 1
ATOM 1805 C CA . ASP A 1 219 ? 25.953 26.828 13.900 1.00 44.06 219 ASP A CA 1
ATOM 1806 C C . ASP A 1 219 ? 27.441 27.179 13.710 1.00 44.06 219 ASP A C 1
ATOM 1808 O O . ASP A 1 219 ? 28.244 27.013 14.628 1.00 44.06 219 ASP A O 1
ATOM 1812 N N . SER A 1 220 ? 27.840 27.720 12.550 1.00 48.16 220 SER A N 1
ATOM 1813 C CA . SER A 1 220 ? 29.244 28.094 12.305 1.00 48.16 220 SER A CA 1
ATOM 1814 C C . SER A 1 220 ? 29.656 29.438 12.916 1.00 48.16 220 SER A C 1
ATOM 1816 O O . SER A 1 220 ? 30.848 29.666 13.111 1.00 48.16 220 SER A O 1
ATOM 1818 N N . GLU A 1 221 ? 28.704 30.334 13.203 1.00 45.47 221 GLU A N 1
ATOM 1819 C CA . GLU A 1 221 ? 28.986 31.586 13.927 1.00 45.47 221 GLU A CA 1
ATOM 1820 C C . GLU A 1 221 ? 28.975 31.378 15.448 1.00 45.47 221 GLU A C 1
ATOM 1822 O O . GLU A 1 221 ? 29.841 31.922 16.129 1.00 45.47 221 GLU A O 1
ATOM 1827 N N . ALA A 1 222 ? 28.106 30.506 15.975 1.00 49.72 222 ALA A N 1
ATOM 1828 C CA . ALA A 1 222 ? 28.062 30.190 17.406 1.00 49.72 222 ALA A CA 1
ATOM 1829 C C . ALA A 1 222 ? 29.329 29.461 17.901 1.00 49.72 222 ALA A C 1
ATOM 1831 O O . ALA A 1 222 ? 29.842 29.756 18.978 1.00 49.72 222 ALA A O 1
ATOM 1832 N N . LEU A 1 223 ? 29.907 28.571 17.085 1.00 46.00 223 LEU A N 1
ATOM 1833 C CA . LEU A 1 223 ? 31.138 27.850 17.442 1.00 46.00 223 LEU A CA 1
ATOM 1834 C C . LEU A 1 223 ? 32.422 28.678 17.274 1.00 46.00 223 LEU A C 1
ATOM 1836 O O . LEU A 1 223 ? 33.495 28.235 17.687 1.00 46.00 223 LEU A O 1
ATOM 1840 N N . ARG A 1 224 ? 32.344 29.875 16.676 1.00 47.31 224 ARG A N 1
ATOM 1841 C CA . ARG A 1 224 ? 33.505 30.764 16.520 1.00 47.31 224 ARG A CA 1
ATOM 1842 C C . ARG A 1 224 ? 33.653 31.765 17.665 1.00 47.31 224 ARG A C 1
ATOM 1844 O O . ARG A 1 224 ? 34.764 32.237 17.874 1.00 47.31 224 ARG A O 1
ATOM 1851 N N . GLU A 1 225 ? 32.586 32.045 18.415 1.00 48.09 225 GLU A N 1
ATOM 1852 C CA . GLU A 1 225 ? 32.652 32.887 19.621 1.00 48.09 225 GLU A CA 1
ATOM 1853 C C . GLU A 1 225 ? 33.012 32.094 20.892 1.00 48.09 225 GLU A C 1
ATOM 1855 O O . GLU A 1 225 ? 33.662 32.646 21.777 1.00 48.09 225 GLU A O 1
ATOM 1860 N N . GLU A 1 226 ? 32.709 30.792 20.978 1.00 49.22 226 GLU A N 1
ATOM 1861 C CA . GLU A 1 226 ? 33.091 29.976 22.151 1.00 49.22 226 GLU A CA 1
ATOM 1862 C C . GLU A 1 226 ? 34.539 29.447 22.109 1.00 49.22 226 GLU A C 1
ATOM 1864 O O . GLU A 1 226 ? 35.123 29.153 23.152 1.00 49.22 226 GLU A O 1
ATOM 1869 N N . ALA A 1 227 ? 35.177 29.394 20.933 1.00 48.84 227 ALA A N 1
ATOM 1870 C CA . ALA A 1 227 ? 36.566 28.939 20.801 1.00 48.84 227 ALA A CA 1
ATOM 1871 C C . ALA A 1 227 ? 37.621 29.982 21.239 1.00 48.84 227 ALA A C 1
ATOM 1873 O O . ALA A 1 227 ? 38.793 29.636 21.386 1.00 48.84 227 ALA A O 1
ATOM 1874 N N . GLU A 1 228 ? 37.232 31.240 21.484 1.00 51.19 228 GLU A N 1
ATOM 1875 C CA . GLU A 1 228 ? 38.128 32.285 22.016 1.00 51.19 228 GLU A CA 1
ATOM 1876 C C . GLU A 1 228 ? 38.002 32.493 23.538 1.00 51.19 228 GLU A C 1
ATOM 1878 O O . GLU A 1 228 ? 38.736 33.298 24.115 1.00 51.19 228 GLU A O 1
ATOM 1883 N N . ALA A 1 229 ? 37.143 31.734 24.227 1.00 52.97 229 ALA A N 1
ATOM 1884 C CA . ALA A 1 229 ? 36.872 31.918 25.653 1.00 52.97 229 ALA A CA 1
ATOM 1885 C C . ALA A 1 229 ? 36.863 30.593 26.436 1.00 52.97 229 ALA A C 1
ATOM 1887 O O . ALA A 1 229 ? 35.866 30.238 27.054 1.00 52.97 229 ALA A O 1
ATOM 1888 N N . GLY A 1 230 ? 37.971 29.844 26.450 1.00 43.34 230 GLY A N 1
ATOM 1889 C CA . GLY A 1 230 ? 37.973 28.582 27.202 1.00 43.34 230 GLY A CA 1
ATOM 1890 C C . GLY A 1 230 ? 39.286 27.820 27.308 1.00 43.34 230 GLY A C 1
ATOM 1891 O O . GLY A 1 230 ? 39.276 26.596 27.293 1.00 43.34 230 GLY A O 1
ATOM 1892 N N . LEU A 1 231 ? 40.421 28.511 27.416 1.00 49.75 231 LEU A N 1
ATOM 1893 C CA . LEU A 1 231 ? 41.696 27.897 27.801 1.00 49.75 231 LEU A CA 1
ATOM 1894 C C . LEU A 1 231 ? 41.683 27.572 29.301 1.00 49.75 231 LEU A C 1
ATOM 1896 O O . LEU A 1 231 ? 42.093 28.422 30.081 1.00 49.75 231 LEU A O 1
ATOM 1900 N N . TYR A 1 232 ? 41.254 26.370 29.698 1.00 47.41 232 TYR A N 1
ATOM 1901 C CA . TYR A 1 232 ? 41.723 25.728 30.934 1.00 47.41 232 TYR A CA 1
ATOM 1902 C C . TYR A 1 232 ? 41.732 24.200 30.805 1.00 47.41 232 TYR A C 1
ATOM 1904 O O . TYR A 1 232 ? 40.693 23.562 30.647 1.00 47.41 232 TYR A O 1
ATOM 1912 N N . ASP A 1 233 ? 42.944 23.652 30.908 1.00 46.28 233 ASP A N 1
ATOM 1913 C CA . ASP A 1 233 ? 43.264 22.244 31.128 1.00 46.28 233 ASP A CA 1
ATOM 1914 C C . ASP A 1 233 ? 42.533 21.682 32.348 1.00 46.28 233 ASP A C 1
ATOM 1916 O O . ASP A 1 233 ? 42.675 22.234 33.438 1.00 46.28 233 ASP A O 1
ATOM 1920 N N . LEU A 1 234 ? 41.877 20.528 32.197 1.00 45.12 234 LEU A N 1
ATOM 1921 C CA . LEU A 1 234 ? 41.732 19.549 33.275 1.00 45.12 234 LEU A CA 1
ATOM 1922 C C . LEU A 1 234 ? 41.740 18.128 32.697 1.00 45.12 234 LEU A C 1
ATOM 1924 O O . LEU A 1 234 ? 40.770 17.661 32.101 1.00 45.12 234 LEU A O 1
ATOM 1928 N N . GLU A 1 235 ? 42.863 17.446 32.917 1.00 39.81 235 GLU A N 1
ATOM 1929 C CA . GLU A 1 235 ? 42.972 15.990 32.922 1.00 39.81 235 GLU A CA 1
ATOM 1930 C C . GLU A 1 235 ? 42.007 15.403 33.967 1.00 39.81 235 GLU A C 1
ATOM 1932 O O . GLU A 1 235 ? 41.931 15.883 35.101 1.00 39.81 235 GLU A O 1
ATOM 1937 N N . GLY A 1 236 ? 41.268 14.356 33.597 1.00 37.91 236 GLY A N 1
ATOM 1938 C CA . GLY A 1 236 ? 40.265 13.742 34.464 1.00 37.91 236 GLY A CA 1
ATOM 1939 C C . GLY A 1 236 ? 39.810 12.383 33.950 1.00 37.91 236 GLY A C 1
ATOM 1940 O O . GLY A 1 236 ? 38.892 12.280 33.147 1.00 37.91 236 GLY A O 1
ATOM 1941 N N . ASP A 1 237 ? 40.499 11.361 34.433 1.00 40.31 237 ASP A N 1
ATOM 1942 C CA . ASP A 1 237 ? 40.290 9.929 34.241 1.00 40.31 237 ASP A CA 1
ATOM 1943 C C . ASP A 1 237 ? 38.900 9.449 34.736 1.00 40.31 237 ASP A C 1
ATOM 1945 O O . ASP A 1 237 ? 38.454 9.855 35.811 1.00 40.31 237 ASP A O 1
ATOM 1949 N N . SER A 1 238 ? 38.226 8.571 33.976 1.00 38.41 238 SER A N 1
ATOM 1950 C CA . SER A 1 238 ? 37.484 7.374 34.446 1.00 38.41 238 SER A CA 1
ATOM 1951 C C . SER A 1 238 ? 36.265 6.969 33.589 1.00 38.41 238 SER A C 1
ATOM 1953 O O . SER A 1 238 ? 35.294 7.697 33.427 1.00 38.41 238 SER A O 1
ATOM 1955 N N . HIS A 1 239 ? 36.364 5.730 33.094 1.00 35.00 239 HIS A N 1
ATOM 1956 C CA . HIS A 1 239 ? 35.356 4.658 33.010 1.00 35.00 239 HIS A CA 1
ATOM 1957 C C . HIS A 1 239 ? 33.932 4.942 32.496 1.00 35.00 239 HIS A C 1
ATOM 1959 O O . HIS A 1 239 ? 33.129 5.600 33.149 1.00 35.00 239 HIS A O 1
ATOM 1965 N N . GLY A 1 240 ? 33.552 4.183 31.461 1.00 34.09 240 GLY A N 1
ATOM 1966 C CA . GLY A 1 240 ? 32.169 3.744 31.270 1.00 34.09 240 GLY A CA 1
ATOM 1967 C C . GLY A 1 240 ? 31.816 3.481 29.814 1.00 34.09 240 GLY A C 1
ATOM 1968 O O . GLY A 1 240 ? 31.390 4.397 29.120 1.00 34.09 240 GLY A O 1
ATOM 1969 N N . ASP A 1 241 ? 31.952 2.231 29.368 1.00 38.53 241 ASP A N 1
ATOM 1970 C CA . ASP A 1 241 ? 31.305 1.760 28.141 1.00 38.53 241 ASP A CA 1
ATOM 1971 C C . ASP A 1 241 ? 29.782 1.969 28.245 1.00 38.53 241 ASP A C 1
ATOM 1973 O O . ASP A 1 241 ? 29.170 1.491 29.209 1.00 38.53 241 ASP A O 1
ATOM 1977 N N . PRO A 1 242 ? 29.123 2.617 27.269 1.00 40.91 242 PRO A N 1
ATOM 1978 C CA . PRO A 1 242 ? 27.682 2.553 27.163 1.00 40.91 242 PRO A CA 1
ATOM 1979 C C . PRO A 1 242 ? 27.279 1.252 26.465 1.00 40.91 242 PRO A C 1
ATOM 1981 O O . PRO A 1 242 ? 27.453 1.050 25.264 1.00 40.91 242 PRO A O 1
ATOM 1984 N N . VAL A 1 243 ? 26.724 0.376 27.293 1.00 37.59 243 VAL A N 1
ATOM 1985 C CA . VAL A 1 243 ? 25.891 -0.781 26.976 1.00 37.59 243 VAL A CA 1
ATOM 1986 C C . VAL A 1 243 ? 24.885 -0.446 25.860 1.00 37.59 243 VAL A C 1
ATOM 1988 O O . VAL A 1 243 ? 24.013 0.403 26.031 1.00 37.59 243 VAL A O 1
ATOM 1991 N N . MET A 1 244 ? 24.996 -1.140 24.722 1.00 37.97 244 MET A N 1
ATOM 1992 C CA . MET A 1 244 ? 23.912 -1.289 23.746 1.00 37.97 244 MET A CA 1
ATOM 1993 C C . MET A 1 244 ? 22.936 -2.346 24.267 1.00 37.97 244 MET A C 1
ATOM 1995 O O . MET A 1 244 ? 23.126 -3.532 24.017 1.00 37.97 244 MET A O 1
ATOM 1999 N N . ASP A 1 245 ? 21.911 -1.921 24.997 1.00 44.47 245 ASP A N 1
ATOM 2000 C CA . ASP A 1 245 ? 20.766 -2.765 25.347 1.00 44.47 245 ASP A CA 1
ATOM 2001 C C . ASP A 1 245 ? 19.532 -1.864 25.465 1.00 44.47 245 ASP A C 1
ATOM 2003 O O . ASP A 1 245 ? 19.381 -1.157 26.453 1.00 44.47 245 ASP A O 1
ATOM 2007 N N . ASP A 1 246 ? 18.710 -1.822 24.409 1.00 41.19 246 ASP A N 1
ATOM 2008 C CA . ASP A 1 246 ? 17.270 -1.508 24.490 1.00 41.19 246 ASP A CA 1
ATOM 2009 C C . ASP A 1 246 ? 16.579 -1.691 23.120 1.00 41.19 246 ASP A C 1
ATOM 2011 O O . ASP A 1 246 ? 15.965 -0.791 22.554 1.00 41.19 246 ASP A O 1
ATOM 2015 N N . MET A 1 247 ? 16.662 -2.903 22.555 1.00 35.62 247 MET A N 1
ATOM 2016 C CA . MET A 1 247 ? 15.844 -3.318 21.393 1.00 35.62 247 MET A CA 1
ATOM 2017 C C . MET A 1 247 ? 14.849 -4.447 21.714 1.00 35.62 247 MET A C 1
ATOM 2019 O O . MET A 1 247 ? 14.253 -5.052 20.821 1.00 35.62 247 MET A O 1
ATOM 2023 N N . ALA A 1 248 ? 14.604 -4.713 22.995 1.00 39.25 248 ALA A N 1
ATOM 2024 C CA . ALA A 1 248 ? 13.748 -5.803 23.449 1.00 39.25 248 ALA A CA 1
ATOM 2025 C C . ALA A 1 248 ? 12.507 -5.283 24.187 1.00 39.25 248 ALA A C 1
ATOM 2027 O O . ALA A 1 248 ? 12.415 -5.411 25.401 1.00 39.25 248 ALA A O 1
ATOM 2028 N N . ASN A 1 249 ? 11.525 -4.712 23.479 1.00 36.78 249 ASN A N 1
ATOM 2029 C CA . ASN A 1 249 ? 10.174 -4.578 24.047 1.00 36.78 249 ASN A CA 1
ATOM 2030 C C . ASN A 1 249 ? 9.059 -4.478 22.994 1.00 36.78 249 ASN A C 1
ATOM 2032 O O . ASN A 1 249 ? 8.274 -3.534 22.942 1.00 36.78 249 ASN A O 1
ATOM 2036 N N . TRP A 1 250 ? 8.935 -5.526 22.183 1.00 43.06 250 TRP A N 1
ATOM 2037 C CA . TRP A 1 250 ? 7.627 -5.948 21.682 1.00 43.06 250 TRP A CA 1
ATOM 2038 C C . TRP A 1 250 ? 7.301 -7.251 22.409 1.00 43.06 250 TRP A C 1
ATOM 2040 O O . TRP A 1 250 ? 8.070 -8.199 22.270 1.00 43.06 250 TRP A O 1
ATOM 2050 N N . PRO A 1 251 ? 6.233 -7.326 23.220 1.00 36.75 251 PRO A N 1
ATOM 2051 C CA . PRO A 1 251 ? 5.940 -8.554 23.936 1.00 36.75 251 PRO A CA 1
ATOM 2052 C C . PRO A 1 251 ? 5.459 -9.614 22.944 1.00 36.75 251 PRO A C 1
ATOM 2054 O O . PRO A 1 251 ? 4.347 -9.535 22.418 1.00 36.75 251 PRO A O 1
ATOM 2057 N N . ASP A 1 252 ? 6.312 -10.608 22.715 1.00 35.56 252 ASP A N 1
ATOM 2058 C CA . ASP A 1 252 ? 5.889 -11.942 22.321 1.00 35.56 252 ASP A CA 1
ATOM 2059 C C . ASP A 1 252 ? 4.907 -12.458 23.384 1.00 35.56 252 ASP A C 1
ATOM 2061 O O . ASP A 1 252 ? 5.171 -12.326 24.578 1.00 35.56 252 ASP A O 1
ATOM 2065 N N . TYR A 1 253 ? 3.760 -12.991 22.954 1.00 42.03 253 TYR A N 1
ATOM 2066 C CA . TYR A 1 253 ? 3.189 -14.278 23.384 1.00 42.03 253 TYR A CA 1
ATOM 2067 C C . TYR A 1 253 ? 1.674 -14.372 23.104 1.00 42.03 253 TYR A C 1
ATOM 2069 O O . TYR A 1 253 ? 0.863 -13.600 23.607 1.00 42.03 253 TYR A O 1
ATOM 2077 N N . ILE A 1 254 ? 1.350 -15.419 22.337 1.00 37.25 254 ILE A N 1
ATOM 2078 C CA . ILE A 1 254 ? 0.261 -16.397 22.501 1.00 37.25 254 ILE A CA 1
ATOM 2079 C C . ILE A 1 254 ? -1.180 -15.878 22.630 1.00 37.25 254 ILE A C 1
ATOM 2081 O O . ILE A 1 254 ? -1.621 -15.417 23.679 1.00 37.25 254 ILE A O 1
ATOM 2085 N N . ILE A 1 255 ? -1.988 -16.215 21.619 1.00 37.78 255 ILE A N 1
ATOM 2086 C CA . ILE A 1 255 ? -3.361 -16.674 21.856 1.00 37.78 255 ILE A CA 1
ATOM 2087 C C . ILE A 1 255 ? -3.489 -18.080 21.273 1.00 37.78 255 ILE A C 1
ATOM 2089 O O . ILE A 1 255 ? -3.617 -18.269 20.066 1.00 37.78 255 ILE A O 1
ATOM 2093 N N . GLY A 1 256 ? -3.430 -19.068 22.163 1.00 30.19 256 GLY A N 1
ATOM 2094 C CA . GLY A 1 256 ? -3.982 -20.388 21.913 1.00 30.19 256 GLY A CA 1
ATOM 2095 C C . GLY A 1 256 ? -5.489 -20.393 22.175 1.00 30.19 256 GLY A C 1
ATOM 2096 O O . GLY A 1 256 ? -5.962 -19.693 23.065 1.00 30.19 256 GLY A O 1
ATOM 2097 N N . GLY A 1 257 ? -6.196 -21.229 21.415 1.00 32.88 257 GLY A N 1
ATOM 2098 C CA . GLY A 1 257 ? -7.388 -21.958 21.856 1.00 32.88 257 GLY A CA 1
ATOM 2099 C C . GLY A 1 257 ? -8.684 -21.171 22.062 1.00 32.88 257 GLY A C 1
ATOM 2100 O O . GLY A 1 257 ? -8.886 -20.538 23.096 1.00 32.88 257 GLY A O 1
ATOM 2101 N N . GLY A 1 258 ? -9.612 -21.357 21.122 1.00 30.91 258 GLY A N 1
ATOM 2102 C CA . GLY A 1 258 ? -11.043 -21.085 21.251 1.00 30.91 258 GLY A CA 1
ATOM 2103 C C . GLY A 1 258 ? -11.783 -21.579 20.024 1.00 30.91 258 GLY A C 1
ATOM 2104 O O . GLY A 1 258 ? -11.599 -20.936 18.969 1.00 30.91 258 GLY A O 1
#

Sequence (258 aa):
MTSFLRLPPKVRSMVYRYLTPAEGMPICPWQEFNKKIHFNLLRTNRIIYQEYRSLLYSEIPFRLETWAVELLAKWFDQIGQQNARLIREIYILFPRVHTKTHLDDPAPVIDERHAQILDKIQSLCTGLKVLVINLPNSVMQLQEMADMEAQEPGYITDAVALVNKRLTEIPSLERIEAEFPSHVERTEITHEMQRHGWTIEDVEAEWPGGSTEKDRRSDSEALREEAEAGLYDLEGDSHGDPVMDDMANWPDYIIGGG

Radius of gyration: 24.08 Å; chains: 1; bounding box: 67×55×63 Å

pLDDT: mean 79.32, std 20.91, range [30.19, 98.31]

Organism: Talaromyces pinophilus (NCBI:txid128442)

Secondary structure (DSSP, 8-state):
---GGGS-HHHHHHHHHHTSPSTT--B-TT-TT-TT--GGGGGT-HHHHHHHHHHHHHHS-EE---S-HHHHHHHHHHH-HHHHTT--EEEEPPPPEEE-TTSS---EEE-HHHHHHHHHHHHH-TT--EEEEESGGGHHHHHHHHHHHTTSTTHHHHHHHHHHHHHHT-TT--EEEEEEETTSPPPHHHHHHHHTTPEEEEE----TT---TTHHHHHHHHHHHHTTS--------------------S--------